Protein AF-A0A438JJM3-F1 (afdb_monomer)

Organism: Vitis vinifera (NCBI:txid29760)

Structure (mmCIF, N/CA/C/O backbone):
data_AF-A0A438JJM3-F1
#
_entry.id   AF-A0A438JJM3-F1
#
loop_
_atom_site.group_PDB
_atom_site.id
_atom_site.type_symbol
_atom_site.label_atom_id
_atom_site.label_alt_id
_atom_site.label_comp_id
_atom_site.label_asym_id
_atom_site.label_entity_id
_atom_site.label_seq_id
_atom_site.pdbx_PDB_ins_code
_atom_site.Cartn_x
_atom_site.Cartn_y
_atom_site.Cartn_z
_atom_site.occupancy
_atom_site.B_iso_or_equiv
_atom_site.auth_seq_id
_atom_site.auth_comp_id
_atom_site.auth_asym_id
_atom_site.auth_atom_id
_atom_site.pdbx_PDB_model_num
ATOM 1 N N . MET A 1 1 ? 30.429 -21.289 -47.235 1.00 36.03 1 MET A N 1
ATOM 2 C CA . MET A 1 1 ? 31.705 -20.670 -46.815 1.00 36.03 1 MET A CA 1
ATOM 3 C C . MET A 1 1 ? 31.391 -19.533 -45.845 1.00 36.03 1 MET A C 1
ATOM 5 O O . MET A 1 1 ? 31.476 -18.374 -46.205 1.00 36.03 1 MET A O 1
ATOM 9 N N . LEU A 1 2 ? 30.914 -19.879 -44.647 1.00 29.59 2 LEU A N 1
ATOM 10 C CA . LEU A 1 2 ? 30.464 -18.936 -43.608 1.00 29.59 2 LEU A CA 1
ATOM 11 C C . LEU A 1 2 ? 30.772 -19.539 -42.225 1.00 29.59 2 LEU A C 1
ATOM 13 O O . LEU A 1 2 ? 29.948 -19.559 -41.326 1.00 29.59 2 LEU A O 1
ATOM 17 N N . HIS A 1 3 ? 31.960 -20.141 -42.109 1.00 33.94 3 HIS A N 1
ATOM 18 C CA . HIS A 1 3 ? 32.394 -20.881 -40.920 1.00 33.94 3 HIS A CA 1
ATOM 19 C C . HIS A 1 3 ? 33.812 -20.483 -40.463 1.00 33.94 3 HIS A C 1
ATOM 21 O O . HIS A 1 3 ? 34.481 -21.254 -39.784 1.00 33.94 3 HIS A O 1
ATOM 27 N N . VAL A 1 4 ? 34.297 -19.296 -40.862 1.00 39.59 4 VAL A N 1
ATOM 28 C CA . VAL A 1 4 ? 35.674 -18.829 -40.577 1.00 39.59 4 VAL A CA 1
ATOM 29 C C . VAL A 1 4 ? 35.715 -17.348 -40.158 1.00 39.59 4 VAL A C 1
ATOM 31 O O . VAL A 1 4 ? 36.589 -16.609 -40.578 1.00 39.59 4 VAL A O 1
ATOM 34 N N . LEU A 1 5 ? 34.780 -16.887 -39.319 1.00 36.34 5 LEU A N 1
ATOM 35 C CA . LEU A 1 5 ? 34.909 -15.598 -38.603 1.00 36.34 5 LEU A CA 1
ATOM 36 C C . LEU A 1 5 ? 34.445 -15.701 -37.133 1.00 36.34 5 LEU A C 1
ATOM 38 O O . LEU A 1 5 ? 33.928 -14.749 -36.557 1.00 36.34 5 LEU A O 1
ATOM 42 N N . CYS A 1 6 ? 34.631 -16.868 -36.509 1.00 36.97 6 CYS A N 1
ATOM 43 C CA . CYS A 1 6 ? 34.273 -17.122 -35.104 1.00 36.97 6 CYS A CA 1
ATOM 44 C C . CYS A 1 6 ? 35.424 -16.888 -34.110 1.00 36.97 6 CYS A C 1
ATOM 46 O O . CYS A 1 6 ? 35.415 -17.486 -33.044 1.00 36.97 6 CYS A O 1
ATOM 48 N N . TYR A 1 7 ? 36.418 -16.049 -34.420 1.00 38.28 7 TYR A N 1
ATOM 49 C CA . TYR A 1 7 ? 37.528 -15.830 -33.476 1.00 38.28 7 TYR A CA 1
ATOM 50 C C . TYR A 1 7 ? 37.839 -14.368 -33.132 1.00 38.28 7 TYR A C 1
ATOM 52 O O . TYR A 1 7 ? 38.821 -14.126 -32.451 1.00 38.28 7 TYR A O 1
ATOM 60 N N . ASN A 1 8 ? 37.002 -13.403 -33.540 1.00 40.91 8 ASN A N 1
ATOM 61 C CA . ASN A 1 8 ? 37.175 -11.980 -33.184 1.00 40.91 8 ASN A CA 1
ATOM 62 C C . ASN A 1 8 ? 35.854 -11.239 -32.856 1.00 40.91 8 ASN A C 1
ATOM 64 O O . ASN A 1 8 ? 35.829 -10.017 -32.868 1.00 40.91 8 ASN A O 1
ATOM 68 N N . ASN A 1 9 ? 34.747 -11.945 -32.576 1.00 44.91 9 ASN A N 1
ATOM 69 C CA . ASN A 1 9 ? 33.387 -11.376 -32.683 1.00 44.91 9 ASN A CA 1
ATOM 70 C C . ASN A 1 9 ? 32.576 -11.259 -31.372 1.00 44.91 9 ASN A C 1
ATOM 72 O O . ASN A 1 9 ? 31.387 -10.946 -31.416 1.00 44.91 9 ASN A O 1
ATOM 76 N N . GLU A 1 10 ? 33.172 -11.522 -30.206 1.00 49.03 10 GLU A N 1
ATOM 77 C CA . GLU A 1 10 ? 32.476 -11.315 -28.920 1.00 49.03 10 GLU A CA 1
ATOM 78 C C . GLU A 1 10 ? 32.359 -9.822 -28.573 1.00 49.03 10 GLU A C 1
ATOM 80 O O . GLU A 1 10 ? 31.292 -9.370 -28.168 1.00 49.03 10 GLU A O 1
ATOM 85 N N . MET A 1 11 ? 33.404 -9.029 -28.841 1.00 48.06 11 MET A N 1
ATOM 86 C CA . MET A 1 11 ? 33.429 -7.595 -28.520 1.00 48.06 11 MET A CA 1
ATOM 87 C C . MET A 1 11 ? 32.505 -6.757 -29.422 1.00 48.06 11 MET A C 1
ATOM 89 O O . MET A 1 11 ? 31.848 -5.839 -28.945 1.00 48.06 11 MET A O 1
ATOM 93 N N . GLU A 1 12 ? 32.400 -7.055 -30.721 1.00 54.06 12 GLU A N 1
ATOM 94 C CA . GLU A 1 12 ? 31.515 -6.290 -31.622 1.00 54.06 12 GLU A CA 1
ATOM 95 C C . GLU A 1 12 ? 30.026 -6.562 -31.347 1.00 54.06 12 GLU A C 1
ATOM 97 O O . GLU A 1 12 ? 29.209 -5.643 -31.411 1.00 54.06 12 GLU A O 1
ATOM 102 N N . ASN A 1 13 ? 29.672 -7.794 -30.961 1.00 56.78 13 ASN A N 1
ATOM 103 C CA . ASN A 1 13 ? 28.309 -8.130 -30.544 1.00 56.78 13 ASN A CA 1
ATOM 104 C C . ASN A 1 13 ? 27.929 -7.463 -29.217 1.00 56.78 13 ASN A C 1
ATOM 106 O O . ASN A 1 13 ? 26.821 -6.947 -29.097 1.00 56.78 13 ASN A O 1
ATOM 110 N N . GLU A 1 14 ? 28.830 -7.435 -28.232 1.00 56.56 14 GLU A N 1
ATOM 111 C CA . GLU A 1 14 ? 28.569 -6.765 -26.953 1.00 56.56 14 GLU A CA 1
ATOM 112 C C . GLU A 1 14 ? 28.417 -5.237 -27.131 1.00 56.56 14 GLU A C 1
ATOM 114 O O . GLU A 1 14 ? 27.483 -4.654 -26.580 1.00 56.56 14 GLU A O 1
ATOM 119 N N . LEU A 1 15 ? 29.236 -4.595 -27.980 1.00 59.59 15 LEU A N 1
ATOM 120 C CA . LEU A 1 15 ? 29.106 -3.173 -28.349 1.00 59.59 15 LEU A CA 1
ATOM 121 C C . LEU A 1 15 ? 27.777 -2.866 -29.051 1.00 59.59 15 LEU A C 1
ATOM 123 O O . LEU A 1 15 ? 27.133 -1.859 -28.753 1.00 59.59 15 LEU A O 1
ATOM 127 N N . PHE A 1 16 ? 27.347 -3.736 -29.965 1.00 65.81 16 PHE A N 1
ATOM 128 C CA . PHE A 1 16 ? 26.078 -3.585 -30.673 1.00 65.81 16 PHE A CA 1
ATOM 129 C C . PHE A 1 16 ? 24.874 -3.727 -29.730 1.00 65.81 16 PHE A C 1
ATOM 131 O O . PHE A 1 16 ? 23.941 -2.926 -29.795 1.00 65.81 16 PHE A O 1
ATOM 138 N N . VAL A 1 17 ? 24.915 -4.691 -28.805 1.00 63.44 17 VAL A N 1
ATOM 139 C CA . VAL A 1 17 ? 23.885 -4.876 -27.769 1.00 63.44 17 VAL A CA 1
ATOM 140 C C . VAL A 1 17 ? 23.838 -3.678 -26.815 1.00 63.44 17 VAL A C 1
ATOM 142 O O . VAL A 1 17 ? 22.753 -3.192 -26.507 1.00 63.44 17 VAL A O 1
ATOM 145 N N . LEU A 1 18 ? 24.992 -3.153 -26.392 1.00 63.41 18 LEU A N 1
ATOM 146 C CA . LEU A 1 18 ? 25.085 -1.935 -25.579 1.00 63.41 18 LEU A CA 1
ATOM 147 C C . LEU A 1 18 ? 24.485 -0.719 -26.295 1.00 63.41 18 LEU A C 1
ATOM 149 O O . LEU A 1 18 ? 23.677 -0.002 -25.707 1.00 63.41 18 LEU A O 1
ATOM 153 N N . PHE A 1 19 ? 24.827 -0.516 -27.569 1.00 66.56 19 PHE A N 1
ATOM 154 C CA . PHE A 1 19 ? 24.286 0.570 -28.386 1.00 66.56 19 PHE A CA 1
ATOM 155 C C . PHE A 1 19 ? 22.757 0.482 -28.519 1.00 66.56 19 PHE A C 1
ATOM 157 O O . PHE A 1 19 ? 22.055 1.470 -28.300 1.00 66.56 19 PHE A O 1
ATOM 164 N N . LEU A 1 20 ? 22.231 -0.716 -28.792 1.00 68.25 20 LEU A N 1
ATOM 165 C CA . LEU A 1 20 ? 20.791 -0.979 -28.816 1.00 68.25 20 LEU A CA 1
ATOM 166 C C . LEU A 1 20 ? 20.130 -0.700 -27.462 1.00 68.25 20 LEU A C 1
ATOM 168 O O . LEU A 1 20 ? 19.085 -0.060 -27.430 1.00 68.25 20 LEU A O 1
ATOM 172 N N . CYS A 1 21 ? 20.728 -1.125 -26.347 1.00 66.75 21 CYS A N 1
ATOM 173 C CA . CYS A 1 21 ? 20.198 -0.866 -25.006 1.00 66.75 21 CYS A CA 1
ATOM 174 C C . CYS A 1 21 ? 20.128 0.630 -24.674 1.00 66.75 21 CYS A C 1
ATOM 176 O O . CYS A 1 21 ? 19.133 1.069 -24.098 1.00 66.75 21 CYS A O 1
ATOM 178 N N . VAL A 1 22 ? 21.141 1.416 -25.055 1.00 68.12 22 VAL A N 1
ATOM 179 C CA . VAL A 1 22 ? 21.129 2.877 -24.868 1.00 68.12 22 VAL A CA 1
ATOM 180 C C . VAL A 1 22 ? 20.021 3.509 -25.708 1.00 68.12 22 VAL A C 1
ATOM 182 O O . VAL A 1 22 ? 19.202 4.255 -25.178 1.00 68.12 22 VAL A O 1
ATOM 185 N N . GLN A 1 23 ? 19.932 3.152 -26.990 1.00 72.38 23 GLN A N 1
ATOM 186 C CA . GLN A 1 23 ? 18.931 3.716 -27.894 1.00 72.38 23 GLN A CA 1
ATOM 187 C C . GLN A 1 23 ? 17.496 3.330 -27.496 1.00 72.38 23 GLN A C 1
ATOM 189 O O . GLN A 1 23 ? 16.587 4.157 -27.556 1.00 72.38 23 GLN A O 1
ATOM 194 N N . ILE A 1 24 ? 17.285 2.088 -27.048 1.00 74.25 24 ILE A N 1
ATOM 195 C CA . ILE A 1 24 ? 16.000 1.642 -26.497 1.00 74.25 24 ILE A CA 1
ATOM 196 C C . ILE A 1 24 ? 15.694 2.409 -25.212 1.00 74.25 24 ILE A C 1
ATOM 198 O O . ILE A 1 24 ? 14.572 2.880 -25.072 1.00 74.25 24 ILE A O 1
ATOM 202 N N . GLY A 1 25 ? 16.672 2.583 -24.317 1.00 74.56 25 GLY A N 1
ATOM 203 C CA . GLY A 1 25 ? 16.507 3.310 -23.057 1.00 74.56 25 GLY A CA 1
ATOM 204 C C . GLY A 1 25 ? 16.076 4.767 -23.246 1.00 74.56 25 GLY A C 1
ATOM 205 O O . GLY A 1 25 ? 15.178 5.240 -22.549 1.00 74.56 25 GLY A O 1
ATOM 206 N N . GLU A 1 26 ? 16.660 5.472 -24.217 1.00 76.69 26 GLU A N 1
ATOM 207 C CA . GLU A 1 26 ? 16.284 6.857 -24.535 1.00 76.69 26 GLU A CA 1
ATOM 208 C C . GLU A 1 26 ? 14.838 6.970 -25.039 1.00 76.69 26 GLU A C 1
ATOM 210 O O . GLU A 1 26 ? 14.114 7.889 -24.651 1.00 76.69 26 GLU A O 1
ATOM 215 N N . ILE A 1 27 ? 14.393 6.016 -25.861 1.00 81.50 27 ILE A N 1
ATOM 216 C CA . ILE A 1 27 ? 13.033 5.998 -26.416 1.00 81.50 27 ILE A CA 1
ATOM 217 C C . ILE A 1 27 ? 12.016 5.499 -25.378 1.00 81.50 27 ILE A C 1
ATOM 219 O O . ILE A 1 27 ? 10.894 6.002 -25.318 1.00 81.50 27 ILE A O 1
ATOM 223 N N . SER A 1 28 ? 12.385 4.516 -24.552 1.00 84.19 28 SER A N 1
ATOM 224 C CA . SER A 1 28 ? 11.481 3.881 -23.592 1.00 84.19 28 SER A CA 1
ATOM 225 C C . SER A 1 28 ? 11.230 4.734 -22.356 1.00 84.19 28 SER A C 1
ATOM 227 O O . SER A 1 28 ? 10.155 4.630 -21.773 1.00 84.19 28 SER A O 1
ATOM 229 N N . ARG A 1 29 ? 12.175 5.595 -21.961 1.00 85.81 29 ARG A N 1
ATOM 230 C CA . ARG A 1 29 ? 12.067 6.439 -20.760 1.00 85.81 29 ARG A CA 1
ATOM 231 C C . ARG A 1 29 ? 10.727 7.191 -20.637 1.00 85.81 29 ARG A C 1
ATOM 233 O O . ARG A 1 29 ? 10.038 6.990 -19.636 1.00 85.81 29 ARG A O 1
ATOM 240 N N . PRO A 1 30 ? 10.302 8.025 -21.609 1.00 90.25 30 PRO A N 1
ATOM 241 C CA . PRO A 1 30 ? 9.012 8.714 -21.514 1.00 90.25 30 PRO A CA 1
ATOM 242 C C . PRO A 1 30 ? 7.825 7.741 -21.494 1.00 90.25 30 PRO A C 1
ATOM 244 O O . PRO A 1 30 ? 6.868 7.969 -20.765 1.00 90.25 30 PRO A O 1
ATOM 247 N N . ILE A 1 31 ? 7.913 6.618 -22.214 1.00 90.50 31 ILE A N 1
ATOM 248 C CA . ILE A 1 31 ? 6.845 5.610 -22.291 1.00 90.50 31 ILE A CA 1
ATOM 249 C C . ILE A 1 31 ? 6.616 4.941 -20.928 1.00 90.50 31 ILE A C 1
ATOM 251 O O . ILE A 1 31 ? 5.471 4.740 -20.525 1.00 90.50 31 ILE A O 1
ATOM 255 N N . ILE A 1 32 ? 7.690 4.608 -20.205 1.00 92.25 32 ILE A N 1
ATOM 256 C CA . ILE A 1 32 ? 7.596 4.010 -18.867 1.00 92.25 32 ILE A CA 1
ATOM 257 C C . ILE A 1 32 ? 6.964 5.010 -17.894 1.00 92.25 32 ILE A C 1
ATOM 259 O O . ILE A 1 32 ? 6.084 4.638 -17.121 1.00 92.25 32 ILE A O 1
ATOM 263 N N . LEU A 1 33 ? 7.367 6.282 -17.946 1.00 93.56 33 LEU A N 1
ATOM 264 C CA . LEU A 1 33 ? 6.791 7.320 -17.087 1.00 93.56 33 LEU A CA 1
ATOM 265 C C . LEU A 1 33 ? 5.308 7.567 -17.394 1.00 93.56 33 LEU A C 1
ATOM 267 O O . LEU A 1 33 ? 4.504 7.605 -16.464 1.00 93.56 33 LEU A O 1
ATOM 271 N N . ASP A 1 34 ? 4.926 7.652 -18.669 1.00 93.06 34 ASP A N 1
ATOM 272 C CA . ASP A 1 34 ? 3.525 7.785 -19.084 1.00 93.06 34 ASP A CA 1
ATOM 273 C C . ASP A 1 34 ? 2.683 6.590 -18.615 1.00 93.06 34 ASP A C 1
ATOM 275 O O . ASP A 1 34 ? 1.553 6.759 -18.147 1.00 93.06 34 ASP A O 1
ATOM 279 N N . TRP A 1 35 ? 3.245 5.377 -18.673 1.00 94.50 35 TRP A N 1
ATOM 280 C CA . TRP A 1 35 ? 2.602 4.185 -18.128 1.00 94.50 35 TRP A CA 1
ATOM 281 C C . TRP A 1 35 ? 2.391 4.300 -16.613 1.00 94.50 35 TRP A C 1
ATOM 283 O O . TRP A 1 35 ? 1.275 4.072 -16.146 1.00 94.50 35 TRP A O 1
ATOM 293 N N . VAL A 1 36 ? 3.411 4.709 -15.845 1.00 95.00 36 VAL A N 1
ATOM 294 C CA . VAL A 1 36 ? 3.298 4.888 -14.384 1.00 95.00 36 VAL A CA 1
ATOM 295 C C . VAL A 1 36 ? 2.242 5.943 -14.040 1.00 95.00 36 VAL A C 1
ATOM 297 O O . VAL A 1 36 ? 1.413 5.721 -13.157 1.00 95.00 36 VAL A O 1
ATOM 300 N N . ILE A 1 37 ? 2.210 7.062 -14.768 1.00 93.31 37 ILE A N 1
ATOM 301 C CA . ILE A 1 37 ? 1.203 8.120 -14.595 1.00 93.31 37 ILE A CA 1
ATOM 302 C C . ILE A 1 37 ? -0.208 7.573 -14.849 1.00 93.31 37 ILE A C 1
ATOM 304 O O . ILE A 1 37 ? -1.130 7.852 -14.079 1.00 93.31 37 ILE A O 1
ATOM 308 N N . ALA A 1 38 ? -0.387 6.761 -15.893 1.00 92.44 38 ALA A N 1
ATOM 309 C CA . ALA A 1 38 ? -1.670 6.132 -16.187 1.00 92.44 38 ALA A CA 1
ATOM 310 C C . ALA A 1 38 ? -2.106 5.143 -15.090 1.00 92.44 38 ALA A C 1
ATOM 312 O O . ALA A 1 38 ? -3.301 5.065 -14.785 1.00 92.44 38 ALA A O 1
ATOM 313 N N . GLN A 1 39 ? -1.165 4.417 -14.472 1.00 93.50 39 GLN A N 1
ATOM 314 C CA . GLN A 1 39 ? -1.472 3.543 -13.333 1.00 93.50 39 GLN A CA 1
ATOM 315 C C . GLN A 1 39 ? -1.847 4.334 -12.082 1.00 93.50 39 GLN A C 1
ATOM 317 O O . GLN A 1 39 ? -2.779 3.950 -11.378 1.00 93.50 39 GLN A O 1
ATOM 322 N N . HIS A 1 40 ? -1.186 5.465 -11.833 1.00 93.56 40 HIS A N 1
ATOM 323 C CA . HIS A 1 40 ? -1.415 6.271 -10.637 1.00 93.56 40 HIS A CA 1
ATOM 324 C C . HIS A 1 40 ? -2.893 6.635 -10.442 1.00 93.56 40 HIS A C 1
ATOM 326 O O . HIS A 1 40 ? -3.468 6.358 -9.389 1.00 93.56 40 HIS A O 1
ATOM 332 N N . GLY A 1 41 ? -3.532 7.196 -11.475 1.00 91.06 41 GLY A N 1
ATOM 333 C CA . GLY A 1 41 ? -4.940 7.594 -11.400 1.00 91.06 41 GLY A CA 1
ATOM 334 C C . GLY A 1 41 ? -5.883 6.412 -11.161 1.00 91.06 41 GLY A C 1
ATOM 335 O O . GLY A 1 41 ? -6.807 6.509 -10.356 1.00 91.06 41 GLY A O 1
ATOM 336 N N . ARG A 1 42 ? -5.615 5.272 -11.811 1.00 92.31 42 ARG A N 1
ATOM 337 C CA . ARG A 1 42 ? -6.433 4.057 -11.682 1.00 92.31 42 ARG A CA 1
ATOM 338 C C . ARG A 1 42 ? -6.360 3.462 -10.284 1.00 92.31 42 ARG A C 1
ATOM 340 O O . ARG A 1 42 ? -7.392 3.094 -9.732 1.00 92.31 42 ARG A O 1
ATOM 347 N N . ILE A 1 43 ? -5.156 3.372 -9.722 1.00 94.50 43 ILE A N 1
ATOM 348 C CA . ILE A 1 43 ? -4.939 2.796 -8.393 1.00 94.50 43 ILE A CA 1
ATOM 349 C C . ILE A 1 43 ? -5.574 3.687 -7.329 1.00 94.50 43 ILE A C 1
ATOM 351 O O . ILE A 1 43 ? -6.251 3.172 -6.448 1.00 94.50 43 ILE A O 1
ATOM 355 N N . LEU A 1 44 ? -5.437 5.012 -7.431 1.00 93.94 44 LEU A N 1
ATOM 356 C CA . LEU A 1 44 ? -6.090 5.930 -6.494 1.00 93.94 44 LEU A CA 1
ATOM 357 C C . LEU A 1 44 ? -7.617 5.810 -6.518 1.00 93.94 44 LEU A C 1
ATOM 359 O O . LEU A 1 44 ? -8.243 5.762 -5.458 1.00 93.94 44 LEU A O 1
ATOM 363 N N . GLU A 1 45 ? -8.222 5.728 -7.706 1.00 93.44 45 GLU A N 1
ATOM 364 C CA . GLU A 1 45 ? -9.667 5.521 -7.836 1.00 93.44 45 GLU A CA 1
ATOM 365 C C . GLU A 1 45 ? -10.091 4.184 -7.212 1.00 93.44 45 GLU A C 1
ATOM 367 O O . GLU A 1 45 ? -11.047 4.134 -6.434 1.00 93.44 45 GLU A O 1
ATOM 372 N N . TRP A 1 46 ? -9.356 3.109 -7.505 1.00 93.94 46 TRP A N 1
ATOM 373 C CA . TRP A 1 46 ? -9.625 1.781 -6.956 1.00 93.94 46 TRP A CA 1
ATOM 374 C C . TRP A 1 46 ? -9.492 1.730 -5.439 1.00 93.94 46 TRP A C 1
ATOM 376 O O . TRP A 1 46 ? -10.400 1.234 -4.779 1.00 93.94 46 TRP A O 1
ATOM 386 N N . THR A 1 47 ? -8.419 2.287 -4.878 1.00 93.50 47 THR A N 1
ATOM 387 C CA . THR A 1 47 ? -8.238 2.419 -3.428 1.00 93.50 47 THR A CA 1
ATOM 388 C C . THR A 1 47 ? -9.396 3.189 -2.811 1.00 93.50 47 THR A C 1
ATOM 390 O O . THR A 1 47 ? -9.936 2.786 -1.780 1.00 93.50 47 THR A O 1
ATOM 393 N N . GLY A 1 48 ? -9.808 4.282 -3.459 1.00 91.88 48 GLY A N 1
ATOM 394 C CA . GLY A 1 48 ? -10.943 5.079 -3.028 1.00 91.88 48 GLY A CA 1
ATOM 395 C C . GLY A 1 48 ? -12.209 4.234 -2.920 1.00 91.88 48 GLY A C 1
ATOM 396 O O . GLY A 1 48 ? -12.802 4.170 -1.846 1.00 91.88 48 GLY A O 1
ATOM 397 N N . ARG A 1 49 ? -12.553 3.533 -4.002 1.00 92.62 49 ARG A N 1
ATOM 398 C CA . ARG A 1 49 ? -13.746 2.686 -4.093 1.00 92.62 49 ARG A CA 1
ATOM 399 C C . ARG A 1 49 ? -13.710 1.475 -3.169 1.00 92.62 49 ARG A C 1
ATOM 401 O O . ARG A 1 49 ? -14.738 1.138 -2.597 1.00 92.62 49 ARG A O 1
ATOM 408 N N . ALA A 1 50 ? -12.561 0.817 -3.038 1.00 91.94 50 ALA A N 1
ATOM 409 C CA . ALA A 1 50 ? -12.399 -0.334 -2.154 1.00 91.94 50 ALA A CA 1
ATOM 410 C C . ALA A 1 50 ? -12.664 0.058 -0.698 1.00 91.94 50 ALA A C 1
ATOM 412 O O . ALA A 1 50 ? -13.325 -0.684 0.018 1.00 91.94 50 ALA A O 1
ATOM 413 N N . PHE A 1 51 ? -12.198 1.241 -0.288 1.00 92.19 51 PHE A N 1
ATOM 414 C CA . PHE A 1 51 ? -12.495 1.789 1.030 1.00 92.19 51 PHE A CA 1
ATOM 415 C C . PHE A 1 51 ? -13.980 2.143 1.184 1.00 92.19 51 PHE A C 1
ATOM 417 O O . PHE A 1 51 ? -14.588 1.800 2.188 1.00 92.19 51 PHE A O 1
ATOM 424 N N . ASP A 1 52 ? -14.579 2.807 0.193 1.00 90.56 52 ASP A N 1
ATOM 425 C CA . ASP A 1 52 ? -15.967 3.287 0.294 1.00 90.56 52 ASP A CA 1
ATOM 426 C C . ASP A 1 52 ? -17.003 2.141 0.329 1.00 90.56 52 ASP A C 1
ATOM 428 O O . ASP A 1 52 ? -18.146 2.351 0.728 1.00 90.56 52 ASP A O 1
ATOM 432 N N . LEU A 1 53 ? -16.616 0.934 -0.097 1.00 90.06 53 LEU A N 1
ATOM 433 C CA . LEU A 1 53 ? -17.429 -0.287 -0.045 1.00 90.06 53 LEU A CA 1
ATOM 434 C C . LEU A 1 53 ? -17.173 -1.138 1.213 1.00 90.06 53 LEU A C 1
ATOM 436 O O . LEU A 1 53 ? -17.712 -2.238 1.316 1.00 90.06 53 LEU A O 1
ATOM 440 N N . GLU A 1 54 ? -16.315 -0.686 2.130 1.00 90.69 54 GLU A N 1
ATOM 441 C CA . GLU A 1 54 ? -15.893 -1.465 3.293 1.00 90.69 54 GLU A CA 1
ATOM 442 C C . GLU A 1 54 ? -16.919 -1.408 4.434 1.00 90.69 54 GLU A C 1
ATOM 444 O O . GLU A 1 54 ? -17.259 -0.341 4.944 1.00 90.69 54 GLU A O 1
ATOM 449 N N . ASP A 1 55 ? -17.336 -2.583 4.910 1.00 89.56 55 ASP A N 1
ATOM 450 C CA . ASP A 1 55 ? -18.251 -2.713 6.051 1.00 89.56 55 ASP A CA 1
ATOM 451 C C . ASP A 1 55 ? -17.516 -2.841 7.400 1.00 89.56 55 ASP A C 1
ATOM 453 O O . ASP A 1 55 ? -18.144 -2.736 8.463 1.00 89.56 55 ASP A O 1
ATOM 457 N N . TRP A 1 56 ? -16.187 -3.010 7.370 1.00 91.50 56 TRP A N 1
ATOM 458 C CA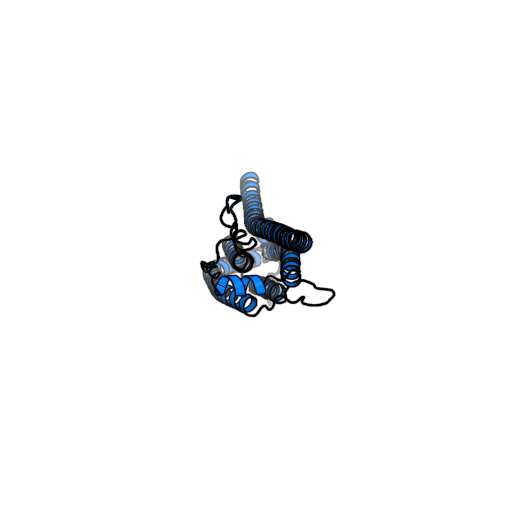 . TRP A 1 56 ? -15.298 -3.227 8.519 1.00 91.50 56 TRP A CA 1
ATOM 459 C C . TRP A 1 56 ? -15.558 -4.536 9.266 1.00 91.50 56 TRP A C 1
ATOM 461 O O . TRP A 1 56 ? -15.387 -4.619 10.485 1.00 91.50 56 TRP A O 1
ATOM 471 N N . GLU A 1 57 ? -15.925 -5.570 8.517 1.00 90.81 57 GLU A N 1
ATOM 472 C CA . GLU A 1 57 ? -16.012 -6.943 9.005 1.00 90.81 57 GLU A CA 1
ATOM 473 C C . GLU A 1 57 ? -14.686 -7.685 8.758 1.00 90.81 57 GLU A C 1
ATOM 475 O O . GLU A 1 57 ? -13.971 -7.397 7.793 1.00 90.81 57 GLU A O 1
ATOM 480 N N . PRO A 1 58 ? -14.300 -8.634 9.628 1.00 90.12 58 PRO A N 1
ATOM 481 C CA . PRO A 1 58 ? -13.074 -9.393 9.426 1.00 90.12 58 PRO A CA 1
ATOM 482 C C . PRO A 1 58 ? -13.183 -10.264 8.169 1.00 90.12 58 PRO A C 1
ATOM 484 O O . PRO A 1 58 ? -14.172 -10.975 7.988 1.00 90.12 58 PRO A O 1
ATOM 487 N N . LEU A 1 59 ? -12.127 -10.285 7.350 1.00 89.56 59 LEU A N 1
ATOM 488 C CA . LEU A 1 59 ? -12.047 -11.113 6.141 1.00 89.56 59 LEU A CA 1
ATOM 489 C C . LEU A 1 59 ? -12.351 -12.598 6.420 1.00 89.56 59 LEU A C 1
ATOM 491 O O . LEU A 1 59 ? -13.015 -13.269 5.633 1.00 89.56 59 LEU A O 1
ATOM 495 N N . SER A 1 60 ? -11.854 -13.133 7.536 1.00 89.19 60 SER A N 1
ATOM 496 C CA . SER A 1 60 ? -12.211 -14.459 8.044 1.00 89.19 60 SER A CA 1
ATOM 497 C C . SER A 1 60 ? -11.890 -14.600 9.537 1.00 89.19 60 SER A C 1
ATOM 499 O O . SER A 1 60 ? -11.311 -13.718 10.171 1.00 89.19 60 SER A O 1
ATOM 501 N N . SER A 1 61 ? -12.205 -15.756 10.128 1.00 84.25 61 SER A N 1
ATOM 502 C CA . SER A 1 61 ? -11.847 -16.056 11.524 1.00 84.25 61 SER A CA 1
ATOM 503 C C . SER A 1 61 ? -10.331 -16.047 11.781 1.00 84.25 61 SER A C 1
ATOM 505 O O . SER A 1 61 ? -9.889 -15.727 12.891 1.00 84.25 61 SER A O 1
ATOM 507 N N . GLN A 1 62 ? -9.536 -16.378 10.758 1.00 84.62 62 GLN A N 1
ATOM 508 C CA . GLN A 1 62 ? -8.072 -16.397 10.806 1.00 84.62 62 GLN A CA 1
ATOM 509 C C . GLN A 1 62 ? -7.462 -15.065 10.354 1.00 84.62 62 GLN A C 1
ATOM 511 O O . GLN A 1 62 ? -6.436 -14.649 10.889 1.00 84.62 62 GLN A O 1
ATOM 516 N N . GLN A 1 63 ? -8.096 -14.389 9.395 1.00 87.62 63 GLN A N 1
ATOM 517 C CA . GLN A 1 63 ? -7.659 -13.109 8.845 1.00 87.62 63 GLN A CA 1
ATOM 518 C C . GLN A 1 63 ? -8.596 -12.001 9.314 1.00 87.62 63 GLN A C 1
ATOM 520 O O . GLN A 1 63 ? -9.655 -11.775 8.741 1.00 87.62 63 GLN A O 1
ATOM 525 N N . ARG A 1 64 ? -8.209 -11.322 10.392 1.00 91.81 64 ARG A N 1
ATOM 526 C CA . ARG A 1 64 ? -9.069 -10.353 11.089 1.00 91.81 64 ARG A CA 1
ATOM 527 C C . ARG A 1 64 ? -8.934 -8.915 10.582 1.00 91.81 64 ARG A C 1
ATOM 529 O O . ARG A 1 64 ? -9.417 -7.996 11.242 1.00 91.81 64 ARG A O 1
ATOM 536 N N . GLN A 1 65 ? -8.219 -8.722 9.480 1.00 92.44 65 GLN A N 1
ATOM 537 C CA . GLN A 1 65 ? -8.120 -7.456 8.764 1.00 92.44 65 GLN A CA 1
ATOM 538 C C . GLN A 1 65 ? -9.300 -7.266 7.801 1.00 92.44 65 GLN A C 1
ATOM 540 O O . GLN A 1 65 ? -9.990 -8.230 7.465 1.00 92.44 65 GLN A O 1
ATOM 545 N N . ALA A 1 66 ? -9.495 -6.026 7.360 1.00 94.44 66 ALA A N 1
ATOM 546 C CA . ALA A 1 66 ? -10.494 -5.639 6.373 1.00 94.44 66 ALA A CA 1
ATOM 547 C C . ALA A 1 66 ? -10.225 -6.276 4.997 1.00 94.44 66 ALA A C 1
ATOM 549 O O . ALA A 1 66 ? -9.090 -6.644 4.676 1.00 94.44 66 ALA A O 1
ATOM 550 N N . VAL A 1 67 ? -11.262 -6.389 4.169 1.00 95.12 67 VAL A N 1
ATOM 551 C CA . VAL A 1 67 ? -11.135 -6.928 2.804 1.00 95.12 67 VAL A CA 1
ATOM 552 C C . VAL A 1 67 ? -10.436 -5.911 1.901 1.00 95.12 67 VAL A C 1
ATOM 554 O O . VAL A 1 67 ? -9.532 -6.263 1.142 1.00 95.12 67 VAL A O 1
ATOM 557 N N . SER A 1 68 ? -10.807 -4.638 2.033 1.00 95.81 68 SER A N 1
ATOM 558 C CA . SER A 1 68 ? -10.290 -3.525 1.232 1.00 95.81 68 SER A CA 1
ATOM 559 C C . SER A 1 68 ? -8.765 -3.407 1.261 1.00 95.81 68 SER A C 1
ATOM 561 O O . SER A 1 68 ? -8.152 -3.258 0.207 1.00 95.81 68 SER A O 1
ATOM 563 N N . VAL A 1 69 ? -8.121 -3.549 2.426 1.00 95.88 69 VAL A N 1
ATOM 564 C CA . VAL A 1 69 ? -6.651 -3.466 2.515 1.00 95.88 69 VAL A CA 1
ATOM 565 C C . VAL A 1 69 ? -5.951 -4.580 1.736 1.00 95.88 69 VAL A C 1
ATOM 567 O O . VAL A 1 69 ? -4.906 -4.344 1.134 1.00 95.88 69 VAL A O 1
ATOM 570 N N . VAL A 1 70 ? -6.516 -5.791 1.727 1.00 95.75 70 VAL A N 1
ATOM 571 C CA . VAL A 1 70 ? -5.933 -6.928 1.001 1.00 95.75 70 VAL A CA 1
ATOM 572 C C . VAL A 1 70 ? -5.997 -6.667 -0.499 1.00 95.75 70 VAL A C 1
ATOM 574 O O . VAL A 1 70 ? -5.022 -6.914 -1.201 1.00 95.75 70 VAL A O 1
ATOM 577 N N . GLU A 1 71 ? -7.104 -6.100 -0.975 1.00 95.38 71 GLU A N 1
ATOM 578 C CA . GLU A 1 71 ? -7.268 -5.739 -2.382 1.00 95.38 71 GLU A CA 1
ATOM 579 C C . GLU A 1 71 ? -6.338 -4.594 -2.805 1.00 95.38 71 GLU A C 1
ATOM 581 O O . GLU A 1 71 ? -5.733 -4.659 -3.874 1.00 95.38 71 GLU A O 1
ATOM 586 N N . VAL A 1 72 ? -6.147 -3.583 -1.951 1.00 96.31 72 VAL A N 1
ATOM 587 C CA . VAL A 1 72 ? -5.184 -2.497 -2.205 1.00 96.31 72 VAL A CA 1
ATOM 588 C C . VAL A 1 72 ? -3.768 -3.054 -2.363 1.00 96.31 72 VAL A C 1
ATOM 590 O O . VAL A 1 72 ? -3.097 -2.731 -3.343 1.00 96.31 72 VAL A O 1
ATOM 593 N N . PHE A 1 73 ? -3.318 -3.933 -1.457 1.00 96.50 73 PHE A N 1
ATOM 594 C CA . PHE A 1 73 ? -2.009 -4.581 -1.605 1.00 96.50 73 PHE A CA 1
ATOM 595 C C . PHE A 1 73 ? -1.936 -5.462 -2.850 1.00 96.50 73 PHE A C 1
ATOM 597 O O . PHE A 1 73 ? -0.930 -5.407 -3.547 1.00 96.50 73 PHE A O 1
ATOM 604 N N . ARG A 1 74 ? -2.998 -6.206 -3.178 1.00 96.06 74 ARG A N 1
ATOM 605 C CA . ARG A 1 74 ? -3.053 -7.030 -4.393 1.00 96.06 74 ARG A CA 1
ATOM 606 C C . ARG A 1 74 ? -2.837 -6.190 -5.655 1.00 96.06 74 ARG A C 1
ATOM 608 O O . ARG A 1 74 ? -2.053 -6.576 -6.513 1.00 96.06 74 ARG A O 1
ATOM 615 N N . ILE A 1 75 ? -3.508 -5.043 -5.764 1.00 95.50 75 ILE A N 1
ATOM 616 C CA . ILE A 1 75 ? -3.380 -4.128 -6.910 1.00 95.50 75 ILE A CA 1
ATOM 617 C C . ILE A 1 75 ? -1.980 -3.503 -6.963 1.00 95.50 75 ILE A C 1
ATOM 619 O O . ILE A 1 75 ? -1.394 -3.375 -8.039 1.00 95.50 75 ILE A O 1
ATOM 623 N N . VAL A 1 76 ? -1.431 -3.117 -5.809 1.00 96.56 76 VAL A N 1
ATOM 624 C CA . VAL A 1 76 ? -0.068 -2.580 -5.708 1.00 96.56 76 VAL A CA 1
ATOM 625 C C . VAL A 1 76 ? 0.962 -3.618 -6.156 1.00 96.56 76 VAL A C 1
ATOM 627 O O . VAL A 1 76 ? 1.812 -3.303 -6.986 1.00 96.56 76 VAL A O 1
ATOM 630 N N . GLU A 1 77 ? 0.868 -4.851 -5.661 1.00 96.44 77 GLU A N 1
ATOM 631 C CA . GLU A 1 77 ? 1.743 -5.964 -6.048 1.00 96.44 77 GLU A CA 1
ATOM 632 C C . GLU A 1 77 ? 1.613 -6.276 -7.547 1.00 96.44 77 GLU A C 1
ATOM 634 O O . GLU A 1 77 ? 2.619 -6.354 -8.245 1.00 96.44 77 GLU A O 1
ATOM 639 N N . GLU A 1 78 ? 0.389 -6.326 -8.081 1.00 96.19 78 GLU A N 1
ATOM 640 C CA . GLU A 1 78 ? 0.146 -6.509 -9.516 1.00 96.19 78 GLU A CA 1
ATOM 641 C C . GLU A 1 78 ? 0.777 -5.384 -10.358 1.00 96.19 78 GLU A C 1
ATOM 643 O O . GLU A 1 78 ? 1.350 -5.636 -11.416 1.00 96.19 78 GLU A O 1
ATOM 648 N N . THR A 1 79 ? 0.726 -4.138 -9.881 1.00 96.19 79 THR A N 1
ATOM 649 C CA . THR A 1 79 ? 1.349 -2.989 -10.560 1.00 96.19 79 THR A CA 1
ATOM 650 C C . THR A 1 79 ? 2.869 -3.095 -10.558 1.00 96.19 79 THR A C 1
ATOM 652 O O . THR A 1 79 ? 3.507 -2.809 -11.571 1.00 96.19 79 THR A O 1
ATOM 655 N N . VAL A 1 80 ? 3.456 -3.520 -9.438 1.00 96.44 80 VAL A N 1
ATOM 656 C CA . VAL A 1 80 ? 4.894 -3.788 -9.324 1.00 96.44 80 VAL A CA 1
ATOM 657 C C . VAL A 1 80 ? 5.303 -4.876 -10.317 1.00 96.44 80 VAL A C 1
ATOM 659 O O . VAL A 1 80 ? 6.245 -4.676 -11.085 1.00 96.44 80 VAL A O 1
ATOM 662 N N . ASP A 1 81 ? 4.564 -5.983 -10.364 1.00 95.69 81 ASP A N 1
ATOM 663 C CA . ASP A 1 81 ? 4.832 -7.091 -11.281 1.00 95.69 81 ASP A CA 1
ATOM 664 C C . ASP A 1 81 ? 4.720 -6.657 -12.748 1.00 95.69 81 ASP A C 1
ATOM 666 O O . ASP A 1 81 ? 5.589 -6.978 -13.559 1.00 95.69 81 ASP A O 1
ATOM 670 N N . GLN A 1 82 ? 3.692 -5.878 -13.100 1.00 95.19 82 GLN A N 1
ATOM 671 C CA . GLN A 1 82 ? 3.530 -5.338 -14.452 1.00 95.19 82 GLN A CA 1
ATOM 672 C C . GLN A 1 82 ? 4.659 -4.375 -14.827 1.00 95.19 82 GLN A C 1
ATOM 674 O O . GLN A 1 82 ? 5.174 -4.458 -15.940 1.00 95.19 82 GLN A O 1
ATOM 679 N N . PHE A 1 83 ? 5.061 -3.491 -13.908 1.00 94.69 83 PHE A N 1
ATOM 680 C CA . PHE A 1 83 ? 6.146 -2.537 -14.123 1.00 94.69 83 PHE A CA 1
ATOM 681 C C . PHE A 1 83 ? 7.457 -3.261 -14.434 1.00 94.69 83 PHE A C 1
ATOM 683 O O . PHE A 1 83 ? 8.084 -2.994 -15.459 1.00 94.69 83 PHE A O 1
ATOM 690 N N . PHE A 1 84 ? 7.838 -4.234 -13.602 1.00 92.88 84 PHE A N 1
ATOM 691 C CA . PHE A 1 84 ? 9.043 -5.038 -13.816 1.00 92.88 84 PHE A CA 1
ATOM 692 C C . PHE A 1 84 ? 8.918 -5.998 -15.010 1.00 92.88 84 PHE A C 1
ATOM 694 O O . PHE A 1 84 ? 9.908 -6.277 -15.686 1.00 92.88 84 PHE A O 1
ATOM 701 N N . GLY A 1 85 ? 7.700 -6.429 -15.339 1.00 90.31 85 GLY A N 1
ATOM 702 C CA . GLY A 1 85 ? 7.382 -7.248 -16.507 1.00 90.31 85 GLY A CA 1
ATOM 703 C C . GLY A 1 85 ? 7.481 -6.525 -17.854 1.00 90.31 85 GLY A C 1
ATOM 704 O O . GLY A 1 85 ? 7.461 -7.191 -18.891 1.00 90.31 85 GLY A O 1
ATOM 705 N N . LEU A 1 86 ? 7.637 -5.192 -17.878 1.00 87.62 86 LEU A N 1
ATOM 706 C CA . LEU A 1 86 ? 7.867 -4.443 -19.121 1.00 87.62 86 LEU A CA 1
ATOM 707 C C . LEU A 1 86 ? 9.169 -4.864 -19.822 1.00 87.62 86 LEU A C 1
ATOM 709 O O . LEU A 1 86 ? 9.270 -4.714 -21.037 1.00 87.62 86 LEU A O 1
ATOM 713 N N . ASN A 1 87 ? 10.147 -5.405 -19.080 1.00 82.94 87 ASN A N 1
ATOM 714 C CA . ASN A 1 87 ? 11.473 -5.781 -19.592 1.00 82.94 87 ASN A CA 1
ATOM 715 C C . ASN A 1 87 ? 12.176 -4.636 -20.351 1.00 82.94 87 ASN A C 1
ATOM 717 O O . ASN A 1 87 ? 12.898 -4.863 -21.322 1.00 82.94 87 ASN A O 1
ATOM 721 N N . LEU A 1 88 ? 11.943 -3.394 -19.917 1.00 84.38 88 LEU A N 1
ATOM 722 C CA . LEU A 1 88 ? 12.555 -2.192 -20.478 1.00 84.38 88 LEU A CA 1
ATOM 723 C C . LEU A 1 88 ? 13.725 -1.721 -19.602 1.00 84.38 88 LEU A C 1
ATOM 725 O O . LEU A 1 88 ? 13.716 -1.973 -18.396 1.00 84.38 88 LEU A O 1
ATOM 729 N N . PRO A 1 89 ? 14.716 -1.009 -20.167 1.00 82.50 89 PRO A N 1
ATOM 730 C CA . PRO A 1 89 ? 15.761 -0.370 -19.377 1.00 82.50 89 PRO A CA 1
ATOM 731 C C . PRO A 1 89 ? 15.155 0.658 -18.411 1.00 82.50 89 PRO A C 1
ATOM 733 O O . PRO A 1 89 ? 14.466 1.584 -18.839 1.00 82.50 89 PRO A O 1
ATOM 736 N N . MET A 1 90 ? 15.423 0.501 -17.113 1.00 85.50 90 MET A N 1
ATOM 737 C CA . MET A 1 90 ? 14.942 1.403 -16.063 1.00 85.50 90 MET A CA 1
ATOM 738 C C . MET A 1 90 ? 16.105 2.046 -15.315 1.00 85.50 90 MET A C 1
ATOM 740 O O . MET A 1 90 ? 17.188 1.477 -15.184 1.00 85.50 90 MET A O 1
ATOM 744 N N . ASP A 1 91 ? 15.840 3.229 -14.774 1.00 86.50 91 ASP A N 1
ATOM 745 C CA . ASP A 1 91 ? 16.748 3.981 -13.913 1.00 86.50 91 ASP A CA 1
ATOM 746 C C . ASP A 1 91 ? 16.025 4.465 -12.645 1.00 86.50 91 ASP A C 1
ATOM 748 O O . ASP A 1 91 ? 14.826 4.226 -12.463 1.00 86.50 91 ASP A O 1
ATOM 752 N N . ILE A 1 92 ? 16.760 5.137 -11.758 1.00 88.56 92 ILE A N 1
ATOM 753 C CA . ILE A 1 92 ? 16.245 5.583 -10.459 1.00 88.56 92 ILE A CA 1
ATOM 754 C C . ILE A 1 92 ? 15.000 6.477 -10.575 1.00 88.56 92 ILE A C 1
ATOM 756 O O . ILE A 1 92 ? 14.138 6.424 -9.705 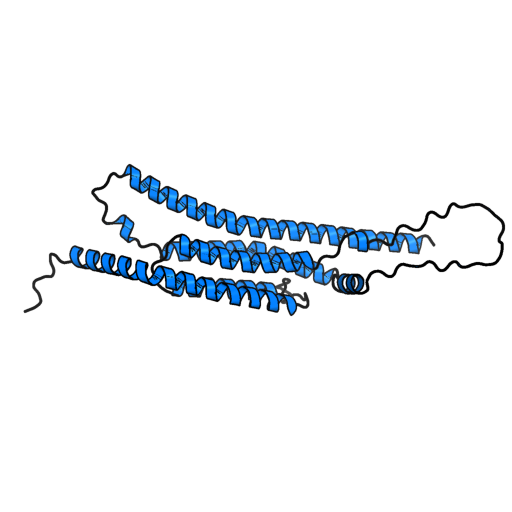1.00 88.56 92 ILE A O 1
ATOM 760 N N . THR A 1 93 ? 14.847 7.244 -11.662 1.00 90.44 93 THR A N 1
ATOM 761 C CA . THR A 1 93 ? 13.662 8.087 -11.879 1.00 90.44 93 THR A CA 1
ATOM 762 C C . THR A 1 93 ? 12.406 7.238 -12.061 1.00 90.44 93 THR A C 1
ATOM 764 O O . THR A 1 93 ? 11.352 7.573 -11.524 1.00 90.44 93 THR A O 1
ATOM 767 N N . HIS A 1 94 ? 12.511 6.117 -12.777 1.00 92.56 94 HIS A N 1
ATOM 768 C CA . HIS A 1 94 ? 11.388 5.198 -12.961 1.00 92.56 94 HIS A CA 1
ATOM 769 C C . HIS A 1 94 ? 11.017 4.497 -11.649 1.00 92.56 94 HIS A C 1
ATOM 771 O O . HIS A 1 94 ? 9.835 4.392 -11.323 1.00 92.56 94 HIS A O 1
ATOM 777 N N . LEU A 1 95 ? 12.018 4.073 -10.869 1.00 94.12 95 LEU A N 1
ATOM 778 C CA . LEU A 1 95 ? 11.797 3.492 -9.544 1.00 94.12 95 LEU A CA 1
ATOM 779 C C . LEU A 1 95 ? 11.127 4.496 -8.597 1.00 94.12 95 LEU A C 1
ATOM 781 O O . LEU A 1 95 ? 10.165 4.154 -7.914 1.00 94.12 95 LEU A O 1
ATOM 785 N N . GLN A 1 96 ? 11.598 5.744 -8.580 1.00 95.06 96 GLN A N 1
ATOM 786 C CA . GLN A 1 96 ? 11.003 6.815 -7.784 1.00 95.06 96 GLN A CA 1
ATOM 787 C C . GLN A 1 96 ? 9.545 7.072 -8.180 1.00 95.06 96 GLN A C 1
ATOM 789 O O . GLN A 1 96 ? 8.698 7.243 -7.304 1.00 95.06 96 GLN A O 1
ATOM 794 N N . ALA A 1 97 ? 9.232 7.058 -9.478 1.00 95.75 97 ALA A N 1
ATOM 795 C CA . ALA A 1 97 ? 7.863 7.205 -9.957 1.00 95.75 97 ALA A CA 1
ATOM 796 C C . ALA A 1 97 ? 6.967 6.048 -9.476 1.00 95.75 97 ALA A C 1
ATOM 798 O O . ALA A 1 97 ? 5.880 6.299 -8.958 1.00 95.75 97 ALA A O 1
ATOM 799 N N . LEU A 1 98 ? 7.434 4.795 -9.566 1.00 96.69 98 LEU A N 1
ATOM 800 C CA . LEU A 1 98 ? 6.715 3.632 -9.031 1.00 96.69 98 LEU A CA 1
ATOM 801 C C . LEU A 1 98 ? 6.471 3.766 -7.520 1.00 96.69 98 LEU A C 1
ATOM 803 O O . LEU A 1 98 ? 5.342 3.609 -7.058 1.00 96.69 98 LEU A O 1
ATOM 807 N N . LEU A 1 99 ? 7.514 4.086 -6.750 1.00 96.75 99 LEU A N 1
ATOM 808 C CA . LEU A 1 99 ? 7.417 4.248 -5.298 1.00 96.75 99 LEU A CA 1
ATOM 809 C C . LEU A 1 99 ? 6.465 5.382 -4.905 1.00 96.75 99 LEU A C 1
ATOM 811 O O . LEU A 1 99 ? 5.729 5.238 -3.933 1.00 96.75 99 LEU A O 1
ATOM 815 N N . SER A 1 100 ? 6.412 6.465 -5.684 1.00 96.75 100 SER A N 1
ATOM 816 C CA . SER A 1 100 ? 5.438 7.544 -5.495 1.00 96.75 100 SER A CA 1
ATOM 817 C C . SER A 1 100 ? 3.997 7.060 -5.689 1.00 96.75 100 SER A C 1
ATOM 819 O O . SER A 1 100 ? 3.140 7.384 -4.869 1.00 96.75 100 SER A O 1
ATOM 821 N N . VAL A 1 101 ? 3.720 6.230 -6.701 1.00 96.56 101 VAL A N 1
ATOM 822 C CA . VAL A 1 101 ? 2.380 5.645 -6.901 1.00 96.56 101 VAL A CA 1
ATOM 823 C C . VAL A 1 101 ? 1.973 4.763 -5.722 1.00 96.56 101 VAL A C 1
ATOM 825 O O . VAL A 1 101 ? 0.866 4.895 -5.197 1.00 96.56 101 VAL A O 1
ATOM 828 N N . ILE A 1 102 ? 2.883 3.901 -5.265 1.00 96.50 102 ILE A N 1
ATOM 829 C CA . ILE A 1 102 ? 2.657 3.035 -4.102 1.00 96.50 102 ILE A CA 1
ATOM 830 C C . ILE A 1 102 ? 2.400 3.885 -2.857 1.00 96.50 102 ILE A C 1
ATOM 832 O O . ILE A 1 102 ? 1.417 3.658 -2.149 1.00 96.50 102 ILE A O 1
ATOM 836 N N . PHE A 1 103 ? 3.233 4.899 -2.629 1.00 96.38 103 PHE A N 1
ATOM 837 C CA . PHE A 1 103 ? 3.089 5.830 -1.520 1.00 96.38 103 PHE A CA 1
ATOM 838 C C . PHE A 1 103 ? 1.717 6.492 -1.510 1.00 96.38 103 PHE A C 1
ATOM 840 O O . PHE A 1 103 ? 0.995 6.372 -0.526 1.00 96.38 103 PHE A O 1
ATOM 847 N N . HIS A 1 104 ? 1.323 7.130 -2.612 1.00 95.88 104 HIS A N 1
ATOM 848 C CA . HIS A 1 104 ? 0.044 7.828 -2.683 1.00 95.88 104 HIS A CA 1
ATOM 849 C C . HIS A 1 104 ? -1.143 6.879 -2.519 1.00 95.88 104 HIS A C 1
ATOM 851 O O . HIS A 1 104 ? -2.125 7.252 -1.879 1.00 95.88 104 HIS A O 1
ATOM 857 N N . SER A 1 105 ? -1.058 5.648 -3.031 1.00 95.56 105 SER A N 1
ATOM 858 C CA . SER A 1 105 ? -2.116 4.651 -2.847 1.00 95.56 105 SER A CA 1
ATOM 859 C C . SER A 1 105 ? -2.306 4.258 -1.376 1.00 95.56 105 SER A C 1
ATOM 861 O O . SER A 1 105 ? -3.431 4.272 -0.876 1.00 95.56 105 SER A O 1
ATOM 863 N N . LEU A 1 106 ? -1.216 3.968 -0.659 1.00 96.44 106 LEU A N 1
ATOM 864 C CA . LEU A 1 106 ? -1.262 3.532 0.736 1.00 96.44 106 LEU A CA 1
ATOM 865 C C . LEU A 1 106 ? -1.547 4.695 1.689 1.00 96.44 106 LEU A C 1
ATOM 867 O O . LEU A 1 106 ? -2.341 4.535 2.613 1.00 96.44 106 LEU A O 1
ATOM 871 N N . ASP A 1 107 ? -0.953 5.866 1.451 1.00 95.81 107 ASP A N 1
ATOM 872 C CA . ASP A 1 107 ? -1.234 7.070 2.233 1.00 95.81 107 ASP A CA 1
ATOM 873 C C . ASP A 1 107 ? -2.705 7.469 2.092 1.00 95.81 107 ASP A C 1
ATOM 875 O O . ASP A 1 107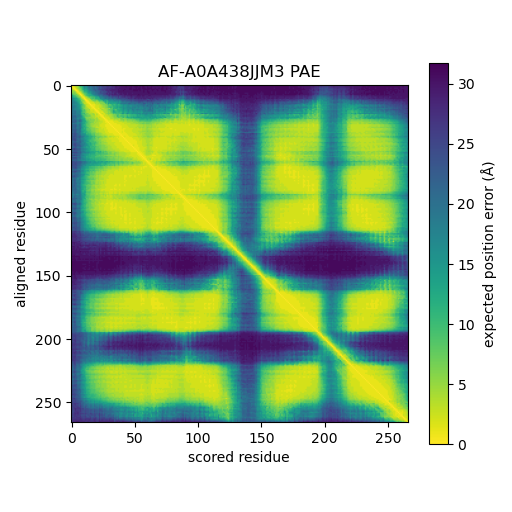 ? -3.384 7.624 3.100 1.00 95.81 107 ASP A O 1
ATOM 879 N N . THR A 1 108 ? -3.258 7.501 0.873 1.00 95.31 108 THR A N 1
ATOM 880 C CA . THR A 1 108 ? -4.688 7.800 0.667 1.00 95.31 108 THR A CA 1
ATOM 881 C C . THR A 1 108 ? -5.583 6.852 1.466 1.00 95.31 108 THR A C 1
ATOM 883 O O . THR A 1 108 ? -6.535 7.296 2.111 1.00 95.31 108 THR A O 1
ATOM 886 N N . TYR A 1 109 ? -5.267 5.554 1.471 1.00 96.06 109 TYR A N 1
ATOM 887 C CA . TYR A 1 109 ? -5.996 4.573 2.271 1.00 96.06 109 TYR A CA 1
ATOM 888 C C . TYR A 1 109 ? -5.890 4.871 3.777 1.00 96.06 109 TYR A C 1
ATOM 890 O O . TYR A 1 109 ? -6.903 4.923 4.474 1.00 96.06 109 TYR A O 1
ATOM 898 N N . LEU A 1 110 ? -4.678 5.119 4.285 1.00 95.62 110 LEU A N 1
ATOM 899 C CA . LEU A 1 110 ? -4.437 5.443 5.695 1.00 95.62 110 LEU A CA 1
ATOM 900 C C . LEU A 1 110 ? -5.140 6.737 6.124 1.00 95.62 110 LEU A C 1
ATOM 902 O O . LEU A 1 110 ? -5.785 6.760 7.174 1.00 95.62 110 LEU A O 1
ATOM 906 N N . GLN A 1 111 ? -5.075 7.792 5.311 1.00 94.00 111 GLN A N 1
ATOM 907 C CA . GLN A 1 111 ? -5.756 9.055 5.590 1.00 94.00 111 GLN A CA 1
ATOM 908 C C . GLN A 1 111 ? -7.269 8.857 5.679 1.00 94.00 111 GLN A C 1
ATOM 910 O O . GLN A 1 111 ? -7.898 9.403 6.586 1.00 94.00 111 GLN A O 1
ATOM 915 N N . LYS A 1 112 ? -7.859 8.025 4.809 1.00 92.56 112 LYS A N 1
ATOM 916 C CA . LYS A 1 112 ? -9.277 7.662 4.913 1.00 92.56 112 LYS A CA 1
ATOM 917 C C . LYS A 1 112 ? -9.587 6.961 6.244 1.00 92.56 112 LYS A C 1
ATOM 919 O O . LYS A 1 112 ? -10.483 7.427 6.949 1.00 92.56 112 LYS A O 1
ATOM 924 N N . VAL A 1 113 ? -8.803 5.951 6.650 1.00 91.25 113 VAL A N 1
ATOM 925 C CA . VAL A 1 113 ? -8.961 5.262 7.956 1.00 91.25 113 VAL A CA 1
ATOM 926 C C . VAL A 1 113 ? -8.950 6.255 9.122 1.00 91.25 113 VAL A C 1
ATOM 928 O O . VAL A 1 113 ? -9.793 6.175 10.016 1.00 91.25 113 VAL A O 1
ATOM 931 N N . ILE A 1 114 ? -8.003 7.198 9.115 1.00 88.81 114 ILE A N 1
ATOM 932 C CA . ILE A 1 114 ? -7.855 8.211 10.168 1.00 88.81 114 ILE A CA 1
ATOM 933 C C . ILE A 1 114 ? -9.030 9.196 10.138 1.00 88.81 114 ILE A C 1
ATOM 935 O O . ILE A 1 114 ? -9.574 9.538 11.188 1.00 88.81 114 ILE A O 1
ATOM 939 N N . SER A 1 115 ? -9.447 9.636 8.948 1.00 86.69 115 SER A N 1
ATOM 940 C CA . SER A 1 115 ? -10.533 10.607 8.775 1.00 86.69 115 SER A CA 1
ATOM 941 C C . SER A 1 115 ? -11.882 10.096 9.276 1.00 86.69 115 SER A C 1
ATOM 943 O O . SER A 1 115 ? -12.742 10.893 9.655 1.00 86.69 115 SER A O 1
ATOM 945 N N . GLU A 1 116 ? -12.078 8.778 9.326 1.00 83.12 116 GLU A N 1
ATOM 946 C CA . GLU A 1 116 ? -13.288 8.154 9.852 1.00 83.12 116 GLU A CA 1
ATOM 947 C C . GLU A 1 116 ? -13.349 8.106 11.384 1.00 83.12 116 GLU A C 1
ATOM 949 O O . GLU A 1 116 ? -14.369 7.708 11.941 1.00 83.12 116 GLU A O 1
ATOM 954 N N . LEU A 1 117 ? -12.317 8.561 12.091 1.00 77.06 117 LEU A N 1
ATOM 955 C CA . LEU A 1 117 ? -12.396 8.767 13.534 1.00 77.06 117 LEU A CA 1
ATOM 956 C C . LEU A 1 117 ? -13.169 10.060 13.847 1.00 77.06 117 LEU A C 1
ATOM 958 O O . LEU A 1 117 ? -13.197 11.014 13.063 1.00 77.06 117 LEU A O 1
ATOM 962 N N . VAL A 1 118 ? -13.880 10.069 14.972 1.00 71.81 118 VAL A N 1
ATOM 963 C CA . VAL A 1 118 ? -14.620 11.235 15.482 1.00 71.81 118 VAL A CA 1
ATOM 964 C C . VAL A 1 118 ? -13.759 11.938 16.531 1.00 71.81 118 VAL A C 1
ATOM 966 O O . VAL A 1 118 ? -12.972 11.290 17.222 1.00 71.81 118 VAL A O 1
ATOM 969 N N . GLU A 1 119 ? -13.889 13.262 16.663 1.00 70.50 119 GLU A N 1
ATOM 970 C CA . GLU A 1 119 ? -13.223 13.981 17.752 1.00 70.50 119 GLU A CA 1
ATOM 971 C C . GLU A 1 119 ? -13.662 13.452 19.123 1.00 70.50 119 GLU A C 1
ATOM 973 O O . GLU A 1 119 ? -14.835 13.189 19.387 1.00 70.50 119 GLU A O 1
ATOM 978 N N . LYS A 1 120 ? -12.691 13.369 20.030 1.00 65.69 120 LYS A N 1
ATOM 979 C CA . LYS A 1 120 ? -12.843 12.872 21.403 1.00 65.69 120 LYS A CA 1
ATOM 980 C C . LYS A 1 120 ? -13.914 13.615 22.210 1.00 65.69 120 LYS A C 1
ATOM 982 O O . LYS A 1 120 ? -14.556 13.042 23.085 1.00 65.69 120 LYS A O 1
ATOM 987 N N . SER A 1 121 ? -14.134 14.892 21.892 1.00 60.44 121 SER A N 1
ATOM 988 C CA . SER A 1 121 ? -15.136 15.769 22.510 1.00 60.44 121 SER A CA 1
ATOM 989 C C . SER A 1 121 ? -16.561 15.212 22.426 1.00 60.44 121 SER A C 1
ATOM 991 O O . SER A 1 121 ? -17.366 15.478 23.314 1.00 60.44 121 SER A O 1
ATOM 993 N N . TYR A 1 122 ? -16.855 14.400 21.408 1.00 66.25 122 TYR A N 1
ATOM 994 C CA . TYR A 1 122 ? -18.171 13.805 21.191 1.00 66.25 122 TYR A CA 1
ATOM 995 C C . TYR A 1 122 ? -18.416 12.516 21.994 1.00 66.25 122 TYR A C 1
ATOM 997 O O . TYR A 1 122 ? -19.540 12.021 22.009 1.00 66.25 122 TYR A O 1
ATOM 1005 N N . LEU A 1 123 ? -17.399 11.971 22.678 1.00 63.72 123 LEU A N 1
ATOM 1006 C CA . LEU A 1 123 ? -17.526 10.757 23.500 1.00 63.72 123 LEU A CA 1
ATOM 1007 C C . LEU A 1 123 ? -18.065 11.017 24.914 1.00 63.72 123 LEU A C 1
ATOM 1009 O O . LEU A 1 123 ? -18.435 10.071 25.616 1.00 63.72 123 LEU A O 1
ATOM 1013 N N . PHE A 1 124 ? -18.095 12.277 25.350 1.00 61.88 124 PHE A N 1
ATOM 1014 C CA . PHE A 1 124 ? -18.531 12.671 26.686 1.00 61.88 124 PHE A CA 1
ATOM 1015 C C . PHE A 1 124 ? -19.834 13.471 26.607 1.00 61.88 124 PHE A C 1
ATOM 1017 O O . PHE A 1 124 ? -19.969 14.330 25.733 1.00 61.88 124 PHE A O 1
ATOM 1024 N N . PRO A 1 125 ? -20.798 13.245 27.520 1.00 58.81 125 PRO A N 1
ATOM 1025 C CA . PRO A 1 125 ? -21.959 14.115 27.606 1.00 58.81 125 PRO A CA 1
ATOM 1026 C C . PRO A 1 125 ? -21.500 15.533 27.955 1.00 58.81 125 PRO A C 1
ATOM 1028 O O . PRO A 1 125 ? -20.591 15.720 28.768 1.00 58.81 125 PRO A O 1
ATOM 1031 N N . SER A 1 126 ? -22.149 16.534 27.358 1.00 59.53 126 SER A N 1
ATOM 1032 C CA . SER A 1 126 ? -21.902 17.944 27.655 1.00 59.53 126 SER A CA 1
ATOM 1033 C C . SER A 1 126 ? -21.894 18.167 29.165 1.00 59.53 126 SER A C 1
ATOM 1035 O O . SER A 1 126 ? -22.812 17.708 29.851 1.00 59.53 126 SER A O 1
ATOM 1037 N N . THR A 1 127 ? -20.879 18.872 29.678 1.00 56.31 127 THR A N 1
ATOM 1038 C CA . THR A 1 127 ? -20.751 19.154 31.112 1.00 56.31 127 THR A CA 1
ATOM 1039 C C . THR A 1 127 ? -22.088 19.672 31.645 1.00 56.31 127 THR A C 1
ATOM 1041 O O . THR A 1 127 ? -22.558 20.712 31.166 1.00 56.31 127 THR A O 1
ATOM 1044 N N . PRO A 1 128 ? -22.733 18.972 32.598 1.00 56.78 128 PRO A N 1
ATOM 1045 C CA . PRO A 1 128 ? -24.015 19.412 33.114 1.00 56.78 128 PRO A CA 1
ATOM 1046 C C . PRO A 1 128 ? -23.851 20.816 33.693 1.00 56.78 128 PRO A C 1
ATOM 1048 O O . PRO A 1 128 ? -22.880 21.104 34.398 1.00 56.78 128 PRO A O 1
ATOM 1051 N N . SER A 1 129 ? -24.783 21.715 33.365 1.00 61.22 129 SER A N 1
ATOM 1052 C CA . SER A 1 129 ? -24.747 23.087 33.869 1.00 61.22 129 SER A CA 1
ATOM 1053 C C . SER A 1 129 ? -24.642 23.058 35.392 1.00 61.22 129 SER A C 1
ATOM 1055 O O . SER A 1 129 ? -25.448 22.376 36.026 1.00 61.22 129 SER A O 1
ATOM 1057 N N . LEU A 1 130 ? -23.680 23.788 35.970 1.00 63.78 130 LEU A N 1
ATOM 1058 C CA . LEU A 1 130 ? -23.459 23.846 37.418 1.00 63.78 130 LEU A CA 1
ATOM 1059 C C . LEU A 1 130 ? -24.744 24.278 38.141 1.00 63.78 130 LEU A C 1
ATOM 1061 O O . LEU A 1 130 ? -25.023 25.467 38.308 1.00 63.78 130 LEU A O 1
ATOM 1065 N N . THR A 1 131 ? -25.539 23.316 38.602 1.00 56.75 131 THR A N 1
ATOM 1066 C CA . THR A 1 131 ? -26.674 23.574 39.481 1.00 56.75 131 THR A CA 1
ATOM 1067 C C . THR A 1 131 ? -26.133 23.767 40.882 1.00 56.75 131 THR A C 1
ATOM 1069 O O . THR A 1 131 ? -25.884 22.813 41.616 1.00 56.75 131 THR A O 1
ATOM 1072 N N . ARG A 1 132 ? -25.929 25.029 41.264 1.00 56.09 132 ARG A N 1
ATOM 1073 C CA . ARG A 1 132 ? -25.704 25.397 42.661 1.00 56.09 132 ARG A CA 1
ATOM 1074 C C . ARG A 1 132 ? -26.875 24.859 43.488 1.00 56.09 132 ARG A C 1
ATOM 1076 O O . ARG A 1 132 ? -28.000 25.328 43.313 1.00 56.09 132 ARG A O 1
ATOM 1083 N N . TYR A 1 133 ? -26.615 23.913 44.391 1.00 47.94 133 TYR A N 1
ATOM 1084 C CA . TYR A 1 133 ? -27.598 23.511 45.393 1.00 47.94 133 TYR A CA 1
ATOM 1085 C C . TYR A 1 133 ? -27.901 24.731 46.266 1.00 47.94 133 TYR A C 1
ATOM 1087 O O . TYR A 1 133 ? -27.041 25.229 46.994 1.00 47.94 133 TYR A O 1
ATOM 1095 N N . LYS A 1 134 ? -29.112 25.266 46.133 1.00 49.16 134 LYS A N 1
ATOM 1096 C CA . LYS A 1 134 ? -29.671 26.230 47.070 1.00 49.16 134 LYS A CA 1
ATOM 1097 C C . LYS A 1 134 ? -30.780 25.482 47.786 1.00 49.16 134 LYS A C 1
ATOM 1099 O O . LYS A 1 134 ? -31.794 25.165 47.175 1.00 49.16 134 LYS A O 1
ATOM 1104 N N . GLU A 1 135 ? -30.553 25.154 49.048 1.00 50.09 135 GLU A N 1
ATOM 1105 C CA . GLU A 1 135 ? -31.573 24.590 49.921 1.00 50.09 135 GLU A CA 1
ATOM 1106 C C . GLU A 1 135 ? -32.747 25.575 50.005 1.00 50.09 135 GLU A C 1
ATOM 1108 O O . GLU A 1 135 ? -32.655 26.588 50.693 1.00 50.09 135 GLU A O 1
ATOM 1113 N N . MET A 1 136 ? -33.822 25.344 49.246 1.00 44.59 136 MET A N 1
ATOM 1114 C CA . MET A 1 136 ? -35.082 26.073 49.388 1.00 44.59 136 MET A CA 1
ATOM 1115 C C . MET A 1 136 ? -36.265 25.163 49.052 1.00 44.59 136 MET A C 1
ATOM 1117 O O . MET A 1 136 ? -36.382 24.647 47.944 1.00 44.59 136 MET A O 1
ATOM 1121 N N . VAL A 1 137 ? -37.119 25.005 50.067 1.00 45.47 137 VAL A N 1
ATOM 1122 C CA . VAL A 1 137 ? -38.555 24.694 50.050 1.00 45.47 137 VAL A CA 1
ATOM 1123 C C . VAL A 1 137 ? -39.163 24.702 48.648 1.00 45.47 137 VAL A C 1
ATOM 1125 O O . VAL A 1 137 ? -39.161 25.738 47.991 1.00 45.47 137 VAL A O 1
ATOM 1128 N N . ILE A 1 138 ? -39.717 23.558 48.242 1.00 48.88 138 ILE A N 1
ATOM 1129 C CA . ILE A 1 138 ? -40.405 23.310 46.967 1.00 48.88 138 ILE A CA 1
ATOM 1130 C C . ILE A 1 138 ? -41.350 24.469 46.601 1.00 48.88 138 ILE A C 1
ATOM 1132 O O . ILE A 1 138 ? -42.342 24.679 47.302 1.00 48.88 138 ILE A O 1
ATOM 1136 N N . PRO A 1 139 ? -41.156 25.119 45.437 1.00 44.09 139 PRO A N 1
ATOM 1137 C CA . PRO A 1 139 ? -42.244 25.759 44.723 1.00 44.09 139 PRO A CA 1
ATOM 1138 C C . PRO A 1 139 ? -42.446 25.060 43.375 1.00 44.09 139 PRO A C 1
ATOM 1140 O O . PRO A 1 139 ? -41.526 24.839 42.586 1.00 44.09 139 PRO A O 1
ATOM 1143 N N . ILE A 1 140 ? -43.699 24.707 43.126 1.00 49.38 140 ILE A N 1
ATOM 1144 C CA . ILE A 1 140 ? -44.196 24.120 41.887 1.00 49.38 140 ILE A CA 1
ATOM 1145 C C . ILE A 1 140 ? -43.883 25.027 40.679 1.00 49.38 140 ILE A C 1
ATOM 1147 O O . ILE A 1 140 ? -44.102 26.234 40.715 1.00 49.38 140 ILE A O 1
ATOM 1151 N N . ALA A 1 141 ? -43.467 24.369 39.591 1.00 47.00 141 ALA A N 1
ATOM 1152 C CA . ALA A 1 141 ? -43.396 24.823 38.198 1.00 47.00 141 ALA A CA 1
ATOM 1153 C C . ALA A 1 141 ? -42.298 25.834 37.803 1.00 47.00 141 ALA A C 1
ATOM 1155 O O . ALA A 1 141 ? -42.414 27.044 37.975 1.00 47.00 141 ALA A O 1
ATOM 1156 N N . LYS A 1 142 ? -41.310 25.332 37.052 1.00 38.28 142 LYS A N 1
ATOM 1157 C CA . LYS A 1 142 ? -41.246 25.458 35.579 1.00 38.28 142 LYS A CA 1
ATOM 1158 C C . LYS A 1 142 ? -40.104 24.569 35.075 1.00 38.28 142 LYS A C 1
ATOM 1160 O O . LYS A 1 142 ? -38.938 24.892 35.277 1.00 38.28 142 LYS A O 1
ATOM 1165 N N . LYS A 1 143 ? -40.440 23.451 34.416 1.00 44.12 143 LYS A N 1
ATOM 1166 C CA . LYS A 1 143 ? -39.489 22.693 33.588 1.00 44.12 143 LYS A CA 1
ATOM 1167 C C . LYS A 1 143 ? -38.980 23.648 32.505 1.00 44.12 143 LYS A C 1
ATOM 1169 O O . LYS A 1 143 ? -39.673 23.873 31.517 1.00 44.12 143 LYS A O 1
ATOM 1174 N N . LYS A 1 144 ? -37.803 24.245 32.706 1.00 36.62 144 LYS A N 1
ATOM 1175 C CA . LYS A 1 144 ? -37.015 24.727 31.576 1.00 36.62 144 LYS A CA 1
ATOM 1176 C C . LYS A 1 144 ? -36.534 23.473 30.868 1.00 36.62 144 LYS A C 1
ATOM 1178 O O . LYS A 1 144 ? -35.804 22.679 31.454 1.00 36.62 144 LYS A O 1
ATOM 1183 N N . LEU A 1 145 ? -37.074 23.275 29.672 1.00 35.47 145 LEU A N 1
ATOM 1184 C CA . LEU A 1 145 ? -36.602 22.313 28.696 1.00 35.47 145 LEU A CA 1
ATOM 1185 C C . LEU A 1 145 ? -35.076 22.416 28.672 1.00 35.47 145 LEU A C 1
ATOM 1187 O O . LEU A 1 145 ? -34.535 23.477 28.367 1.00 35.47 145 LEU A O 1
ATOM 1191 N N . VAL A 1 146 ? -34.407 21.349 29.107 1.00 37.12 146 VAL A N 1
ATOM 1192 C CA . VAL A 1 146 ? -32.993 21.160 28.817 1.00 37.12 146 VAL A CA 1
ATOM 1193 C C . VAL A 1 146 ? -32.950 21.092 27.303 1.00 37.12 146 VAL A C 1
ATOM 1195 O O . VAL A 1 146 ? -33.397 20.112 26.713 1.00 37.12 146 VAL A O 1
ATOM 1198 N N . GLU A 1 147 ? -32.530 22.184 26.678 1.00 32.69 147 GLU A N 1
ATOM 1199 C CA . GLU A 1 147 ? -32.156 22.192 25.276 1.00 32.69 147 GLU A CA 1
ATOM 1200 C C . GLU A 1 147 ? -30.869 21.368 25.217 1.00 32.69 147 GLU A C 1
ATOM 1202 O O . GLU A 1 147 ? -29.757 21.870 25.363 1.00 32.69 147 GLU A O 1
ATOM 1207 N N . SER A 1 148 ? -31.03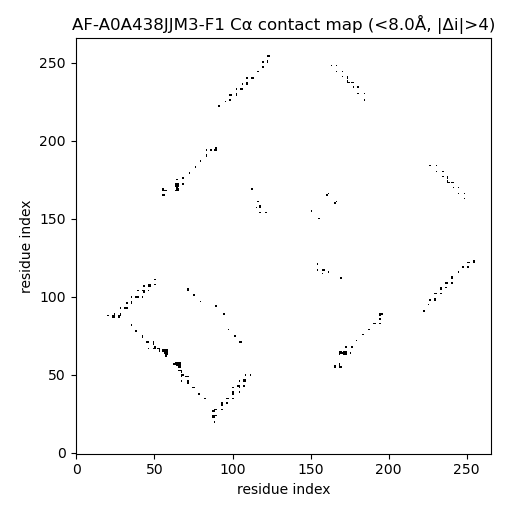5 20.046 25.157 1.00 37.28 148 SER A N 1
ATOM 1208 C CA . SER A 1 148 ? -29.991 19.154 24.696 1.00 37.28 148 SER A CA 1
ATOM 1209 C C . SER A 1 148 ? -29.755 19.577 23.259 1.00 37.28 148 SER A C 1
ATOM 1211 O O . SER A 1 148 ? -30.552 19.213 22.395 1.00 37.28 148 SER A O 1
ATOM 1213 N N . THR A 1 149 ? -28.751 20.418 23.015 1.00 42.53 149 THR A N 1
ATOM 1214 C CA . THR A 1 149 ? -28.299 20.701 21.656 1.00 42.53 149 THR A CA 1
ATOM 1215 C C . THR A 1 149 ? -28.074 19.338 21.011 1.00 42.53 149 THR A C 1
ATOM 1217 O O . THR A 1 149 ? -27.214 18.598 21.499 1.00 42.53 149 THR A O 1
ATOM 1220 N N . PRO A 1 150 ? -28.903 18.925 20.036 1.00 49.69 150 PRO A N 1
ATOM 1221 C CA . PRO A 1 150 ? -28.754 17.609 19.456 1.00 49.69 150 PRO A CA 1
ATOM 1222 C C . PRO A 1 150 ? -27.369 17.579 18.822 1.00 49.69 150 PRO A C 1
ATOM 1224 O O . PRO A 1 150 ? -27.015 18.479 18.057 1.00 49.69 150 PRO A O 1
ATOM 1227 N N . LEU A 1 151 ? -26.564 16.588 19.209 1.00 55.47 151 LEU A N 1
ATOM 1228 C CA . LEU A 1 151 ? -25.359 16.247 18.466 1.00 55.47 151 LEU A CA 1
ATOM 1229 C C . LEU A 1 151 ? -25.742 16.155 16.989 1.00 55.47 151 LEU A C 1
ATOM 1231 O O . LEU A 1 151 ? -26.783 15.575 16.672 1.00 55.47 151 LEU A O 1
ATOM 1235 N N . ASP A 1 152 ? -24.934 16.768 16.121 1.00 67.25 152 ASP A N 1
ATOM 1236 C CA . ASP A 1 152 ? -25.153 16.744 14.676 1.00 67.25 152 ASP A CA 1
ATOM 1237 C C . ASP A 1 152 ? -25.424 15.296 14.239 1.00 67.25 152 ASP A C 1
ATOM 1239 O O . ASP A 1 152 ? -24.664 14.385 14.580 1.00 67.25 152 ASP A O 1
ATOM 1243 N N . GLU A 1 153 ? -26.534 15.063 13.537 1.00 64.56 153 GLU A N 1
ATOM 1244 C CA . GLU A 1 153 ? -27.024 13.724 13.179 1.00 64.56 153 GLU A CA 1
ATOM 1245 C C . GLU A 1 153 ? -25.937 12.914 12.450 1.00 64.56 153 GLU A C 1
ATOM 1247 O O . GLU A 1 153 ? -25.780 11.710 12.655 1.00 64.56 153 GLU A O 1
ATOM 1252 N N . LYS A 1 154 ? -25.086 13.617 11.695 1.00 66.06 154 LYS A N 1
ATOM 1253 C CA . LYS A 1 154 ? -23.900 13.081 11.025 1.00 66.06 154 LYS A CA 1
ATOM 1254 C C . LYS A 1 154 ? -22.841 12.531 11.990 1.00 66.06 154 LYS A C 1
ATOM 1256 O O . LYS A 1 154 ? -22.249 11.490 11.711 1.00 66.06 154 LYS A O 1
ATOM 1261 N N . VAL A 1 155 ? -22.593 13.205 13.113 1.00 65.75 155 VAL A N 1
ATOM 1262 C CA . VAL A 1 155 ? -21.629 12.771 14.139 1.00 65.75 155 VAL A CA 1
ATOM 1263 C C . VAL A 1 155 ? -22.157 11.547 14.883 1.00 65.75 155 VAL A C 1
ATOM 1265 O O . VAL A 1 155 ? -21.402 10.605 15.114 1.00 65.75 155 VAL A O 1
ATOM 1268 N N . ASN A 1 156 ? -23.458 11.516 15.185 1.00 64.31 156 ASN A N 1
ATOM 1269 C CA . ASN A 1 156 ? -24.094 10.355 15.811 1.00 64.31 156 ASN A CA 1
ATOM 1270 C C . ASN A 1 156 ? -24.066 9.114 14.909 1.00 64.31 156 ASN A C 1
ATOM 1272 O O . ASN A 1 156 ? -23.748 8.026 15.385 1.00 64.31 156 ASN A O 1
ATOM 1276 N N . ASN A 1 157 ? -24.345 9.263 13.612 1.00 67.31 157 ASN A N 1
ATOM 1277 C CA . ASN A 1 157 ? -24.266 8.147 12.663 1.00 67.31 157 ASN A CA 1
ATOM 1278 C C . ASN A 1 157 ? -22.840 7.587 12.577 1.00 67.31 157 ASN A C 1
ATOM 1280 O O . ASN A 1 157 ? -22.645 6.378 12.679 1.00 67.31 157 ASN A O 1
ATOM 1284 N N . LYS A 1 158 ? -21.838 8.470 12.520 1.00 69.00 158 LYS A N 1
ATOM 1285 C CA . LYS A 1 158 ? -20.424 8.083 12.518 1.00 69.00 158 LYS A CA 1
ATOM 1286 C C . LYS A 1 158 ? -20.006 7.387 13.819 1.00 69.00 158 LYS A C 1
ATOM 1288 O O . LYS A 1 158 ? -19.268 6.412 13.785 1.00 69.00 158 LYS A O 1
ATOM 1293 N N . LEU A 1 159 ? -20.506 7.837 14.973 1.00 69.44 159 LEU A N 1
ATOM 1294 C CA . LEU A 1 159 ? -20.252 7.181 16.259 1.00 69.44 159 LEU A CA 1
ATOM 1295 C C . LEU A 1 159 ? -20.889 5.782 16.329 1.00 69.44 159 LEU A C 1
ATOM 1297 O O . LEU A 1 159 ? -20.256 4.853 16.824 1.00 69.44 159 LEU A O 1
ATOM 1301 N N . ASN A 1 160 ? -22.102 5.618 15.792 1.00 68.44 160 ASN A N 1
ATOM 1302 C CA . ASN A 1 160 ? -22.781 4.320 15.717 1.00 68.44 160 ASN A CA 1
ATOM 1303 C C . ASN A 1 160 ? -22.022 3.310 14.837 1.00 68.44 160 ASN A C 1
ATOM 1305 O O . ASN A 1 160 ? -22.063 2.108 15.100 1.00 68.44 160 ASN A O 1
ATOM 1309 N N . GLU A 1 161 ? -21.298 3.782 13.821 1.00 73.12 161 GLU A N 1
ATOM 1310 C CA . GLU A 1 161 ? -20.434 2.949 12.978 1.00 73.12 161 GLU A CA 1
ATOM 1311 C C . GLU A 1 161 ? -19.109 2.564 13.664 1.00 73.12 161 GLU A C 1
ATOM 1313 O O . GLU A 1 161 ? -18.526 1.527 13.341 1.00 73.12 161 GLU A O 1
ATOM 1318 N N . LEU A 1 162 ? -18.652 3.317 14.671 1.00 79.19 162 LEU A N 1
ATOM 1319 C CA . LEU A 1 162 ? -17.410 3.066 15.419 1.00 79.19 162 LEU A CA 1
ATOM 1320 C C . LEU A 1 162 ? -17.606 2.097 16.598 1.00 79.19 162 LEU A C 1
ATOM 1322 O O . LEU A 1 162 ? -17.200 2.357 17.732 1.00 79.19 162 LEU A O 1
ATOM 1326 N N . THR A 1 163 ? -18.208 0.937 16.334 1.00 83.56 163 THR A N 1
ATOM 1327 C CA . THR A 1 163 ? -18.308 -0.130 17.344 1.00 83.56 163 THR A CA 1
ATOM 1328 C C . THR A 1 163 ? -16.926 -0.685 17.710 1.00 83.56 163 THR A C 1
ATOM 1330 O O . THR A 1 163 ? -16.015 -0.706 16.881 1.00 83.56 163 THR A O 1
ATOM 1333 N N . ILE A 1 164 ? -16.770 -1.218 18.931 1.00 83.44 164 ILE A N 1
ATOM 1334 C CA . ILE A 1 164 ? -15.503 -1.832 19.383 1.00 83.44 164 ILE A CA 1
ATOM 1335 C C . ILE A 1 164 ? -15.022 -2.907 18.394 1.00 83.44 164 ILE A C 1
ATOM 1337 O O . ILE A 1 164 ? -13.839 -2.952 18.073 1.00 83.44 164 ILE A O 1
ATOM 1341 N N . SER A 1 165 ? -15.933 -3.732 17.862 1.00 86.12 165 SER A N 1
ATOM 1342 C CA . SER A 1 165 ? -15.593 -4.769 16.877 1.00 86.12 165 SER A CA 1
ATOM 1343 C C . SER A 1 165 ? -14.957 -4.178 15.614 1.00 86.12 165 SER A C 1
ATOM 1345 O O . SER A 1 165 ? -13.863 -4.587 15.222 1.00 86.12 165 SER A O 1
ATOM 1347 N N . LYS A 1 166 ? -15.588 -3.156 15.020 1.00 90.12 166 LYS A N 1
ATOM 1348 C CA . LYS A 1 166 ? -15.087 -2.488 13.807 1.00 90.12 166 LYS A CA 1
ATOM 1349 C C . LYS A 1 166 ? -13.766 -1.757 14.058 1.00 90.12 166 LYS A C 1
ATOM 1351 O O . LYS A 1 166 ? -12.855 -1.819 13.234 1.00 90.12 166 LYS A O 1
ATOM 1356 N N . LEU A 1 167 ? -13.605 -1.139 15.230 1.00 89.38 167 LEU A N 1
ATOM 1357 C CA . LEU A 1 167 ? -12.334 -0.543 15.657 1.00 89.38 167 LEU A CA 1
ATOM 1358 C C . LEU A 1 167 ? -11.220 -1.598 15.786 1.00 89.38 167 LEU A C 1
ATOM 1360 O O . LEU A 1 167 ? -10.089 -1.350 15.368 1.00 89.38 167 LEU A O 1
ATOM 1364 N N . CYS A 1 168 ? -11.527 -2.797 16.293 1.00 90.06 168 CYS A N 1
ATOM 1365 C CA . CYS A 1 168 ? -10.573 -3.907 16.319 1.00 90.06 168 CYS A CA 1
ATOM 1366 C C . CYS A 1 168 ? -10.177 -4.366 14.907 1.00 90.06 168 CYS A C 1
ATOM 1368 O O . CYS A 1 168 ? -8.997 -4.623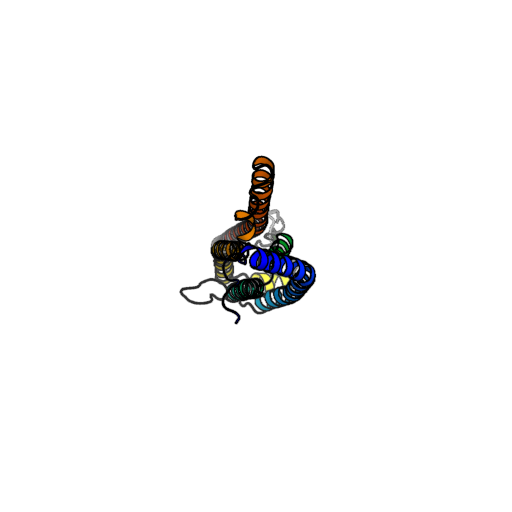 14.670 1.00 90.06 168 CYS A O 1
ATOM 1370 N N . VAL A 1 169 ? -11.117 -4.438 13.957 1.00 93.00 169 VAL A N 1
ATOM 1371 C CA . VAL A 1 169 ? -10.808 -4.764 12.550 1.00 93.00 169 VAL A CA 1
ATOM 1372 C C . VAL A 1 169 ? -9.899 -3.700 11.926 1.00 93.00 169 VAL A C 1
ATOM 1374 O O . VAL A 1 169 ? -8.925 -4.044 11.252 1.00 93.00 169 VAL A O 1
ATOM 1377 N N . ARG A 1 170 ? -10.130 -2.412 12.211 1.00 94.25 170 ARG A N 1
ATOM 1378 C CA . ARG A 1 170 ? -9.237 -1.315 11.788 1.00 94.25 170 ARG A CA 1
ATOM 1379 C C . ARG A 1 170 ? -7.833 -1.447 12.381 1.00 94.25 170 ARG A C 1
ATOM 1381 O O . ARG A 1 170 ? -6.857 -1.321 11.648 1.00 94.25 170 ARG A O 1
ATOM 1388 N N . LEU A 1 171 ? -7.704 -1.780 13.667 1.00 94.19 171 LEU A N 1
ATOM 1389 C CA . LEU A 1 171 ? -6.397 -2.043 14.288 1.00 94.19 171 LEU A CA 1
ATOM 1390 C C . LEU A 1 171 ? -5.667 -3.218 13.629 1.00 94.19 171 LEU A C 1
ATOM 1392 O O . LEU A 1 171 ? -4.494 -3.094 13.278 1.00 94.19 171 LEU A O 1
ATOM 1396 N N . ASN A 1 172 ? -6.361 -4.336 13.411 1.00 94.94 172 ASN A N 1
ATOM 1397 C CA . ASN A 1 172 ? -5.788 -5.497 12.725 1.00 94.94 172 ASN A CA 1
ATOM 1398 C C . ASN A 1 172 ? -5.363 -5.145 11.293 1.00 94.94 172 ASN A C 1
ATOM 1400 O O . ASN A 1 172 ? -4.338 -5.621 10.813 1.00 94.94 172 ASN A O 1
ATOM 1404 N N . THR A 1 173 ? -6.131 -4.285 10.625 1.00 96.06 173 THR A N 1
ATOM 1405 C CA . THR A 1 173 ? -5.825 -3.762 9.290 1.00 96.06 173 THR A CA 1
ATOM 1406 C C . THR A 1 173 ? -4.540 -2.941 9.287 1.00 96.06 173 THR A C 1
ATOM 1408 O O . THR A 1 173 ? -3.666 -3.190 8.462 1.00 96.06 173 THR A O 1
ATOM 1411 N N . LEU A 1 174 ? -4.358 -2.028 10.241 1.00 95.94 174 LEU A N 1
ATOM 1412 C CA . LEU A 1 174 ? -3.124 -1.244 10.360 1.00 95.94 174 LEU A CA 1
ATOM 1413 C C . LEU A 1 174 ? -1.904 -2.125 10.678 1.00 95.94 174 LEU A C 1
ATOM 1415 O O . LEU A 1 174 ? -0.833 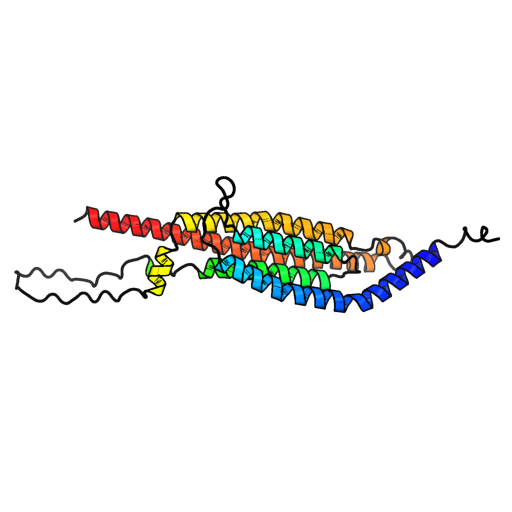-1.937 10.101 1.00 95.94 174 LEU A O 1
ATOM 1419 N N . GLN A 1 175 ? -2.065 -3.139 11.534 1.00 93.50 175 GLN A N 1
ATOM 1420 C CA . GLN A 1 175 ? -1.012 -4.130 11.796 1.00 93.50 175 GLN A CA 1
ATOM 1421 C C . GLN A 1 175 ? -0.676 -4.957 10.548 1.00 93.50 175 GLN A C 1
ATOM 1423 O O . GLN A 1 175 ? 0.494 -5.247 10.282 1.00 93.50 175 GLN A O 1
ATOM 1428 N N . TYR A 1 176 ? -1.692 -5.322 9.764 1.00 95.12 176 TYR A N 1
ATOM 1429 C CA . TYR A 1 176 ? -1.508 -6.003 8.490 1.00 95.12 176 TYR A CA 1
ATOM 1430 C C . TYR A 1 176 ? -0.711 -5.134 7.508 1.00 95.12 176 TYR A C 1
ATOM 1432 O O . TYR A 1 176 ? 0.265 -5.630 6.948 1.00 95.12 176 TYR A O 1
ATOM 1440 N N . ILE A 1 177 ? -1.029 -3.837 7.385 1.00 95.81 177 ILE A N 1
ATOM 1441 C CA . ILE A 1 177 ? -0.258 -2.877 6.570 1.00 95.81 177 ILE A CA 1
ATOM 1442 C C . ILE A 1 177 ? 1.213 -2.884 6.994 1.00 95.81 177 ILE A C 1
ATOM 1444 O O . ILE A 1 177 ? 2.089 -3.116 6.163 1.00 95.81 177 ILE A O 1
ATOM 1448 N N . GLN A 1 178 ? 1.502 -2.724 8.291 1.00 93.38 178 GLN A N 1
ATOM 1449 C CA . GLN A 1 178 ? 2.881 -2.720 8.797 1.00 93.38 178 GLN A CA 1
ATOM 1450 C C . GLN A 1 178 ? 3.659 -4.000 8.450 1.00 93.38 178 GLN A C 1
ATOM 1452 O O . GLN A 1 178 ? 4.869 -3.942 8.209 1.00 93.38 178 GLN A O 1
ATOM 1457 N N . LYS A 1 179 ? 2.983 -5.156 8.439 1.00 93.00 179 LYS A N 1
ATOM 1458 C CA . LYS A 1 179 ? 3.582 -6.438 8.057 1.00 93.00 179 LYS A CA 1
ATOM 1459 C C . LYS A 1 179 ? 3.813 -6.523 6.547 1.00 93.00 179 LYS A C 1
ATOM 1461 O O . LYS A 1 179 ? 4.928 -6.841 6.139 1.00 93.00 179 LYS A O 1
ATOM 1466 N N . GLN A 1 180 ? 2.789 -6.234 5.746 1.00 95.00 180 GLN A N 1
ATOM 1467 C CA . GLN A 1 180 ? 2.848 -6.335 4.286 1.00 95.00 180 GLN A CA 1
ATOM 1468 C C . GLN A 1 180 ? 3.861 -5.374 3.677 1.00 95.00 180 GLN A C 1
ATOM 1470 O O . GLN A 1 180 ? 4.539 -5.736 2.723 1.00 95.00 180 GLN A O 1
ATOM 1475 N N . MET A 1 181 ? 4.033 -4.188 4.259 1.00 93.62 181 MET A N 1
ATOM 1476 C CA . MET A 1 181 ? 5.016 -3.217 3.788 1.00 93.62 181 MET A CA 1
ATOM 1477 C C . MET A 1 181 ? 6.437 -3.774 3.707 1.00 93.62 181 MET A C 1
ATOM 1479 O O . MET A 1 181 ? 7.133 -3.484 2.743 1.00 93.62 181 MET A O 1
ATOM 1483 N N . ARG A 1 182 ? 6.859 -4.596 4.678 1.00 92.00 182 ARG A N 1
ATOM 1484 C CA . ARG A 1 182 ? 8.190 -5.226 4.639 1.00 92.00 182 ARG A CA 1
ATOM 1485 C C . ARG A 1 182 ? 8.310 -6.189 3.463 1.00 92.00 182 ARG A C 1
ATOM 1487 O O . ARG A 1 182 ? 9.301 -6.178 2.750 1.00 92.00 182 ARG A O 1
ATOM 1494 N N . THR A 1 183 ? 7.281 -7.007 3.252 1.00 95.19 183 THR A N 1
ATOM 1495 C CA . THR A 1 183 ? 7.240 -7.967 2.143 1.00 95.19 183 THR A CA 1
ATOM 1496 C C . THR A 1 183 ? 7.235 -7.262 0.789 1.00 95.19 183 THR A C 1
ATOM 1498 O O . THR A 1 183 ? 7.951 -7.688 -0.113 1.00 95.19 183 THR A O 1
ATOM 1501 N N . LEU A 1 184 ? 6.479 -6.169 0.668 1.00 96.75 184 LEU A N 1
ATOM 1502 C CA . LEU A 1 184 ? 6.428 -5.347 -0.534 1.00 96.75 184 LEU A CA 1
ATOM 1503 C C . LEU A 1 184 ? 7.782 -4.680 -0.818 1.00 96.75 184 LEU A C 1
ATOM 1505 O O . LEU A 1 184 ? 8.279 -4.775 -1.937 1.00 96.75 184 LEU A O 1
ATOM 1509 N N . GLU A 1 185 ? 8.402 -4.058 0.188 1.00 96.56 185 GLU A N 1
ATOM 1510 C CA . GLU A 1 185 ? 9.733 -3.453 0.064 1.00 96.56 185 GLU A CA 1
ATOM 1511 C C . GLU A 1 185 ? 10.771 -4.486 -0.399 1.00 96.56 185 GLU A C 1
ATOM 1513 O O . GLU A 1 185 ? 11.461 -4.270 -1.398 1.00 96.56 185 GLU A O 1
ATOM 1518 N N . ASP A 1 186 ? 10.834 -5.638 0.275 1.00 95.44 186 ASP A N 1
ATOM 1519 C CA . ASP A 1 186 ? 11.743 -6.731 -0.076 1.00 95.44 186 ASP A CA 1
ATOM 1520 C C . ASP A 1 186 ? 11.508 -7.233 -1.507 1.00 95.44 186 ASP A C 1
ATOM 1522 O O . ASP A 1 186 ? 12.461 -7.557 -2.219 1.00 95.44 186 ASP A O 1
ATOM 1526 N N . GLY A 1 187 ? 10.244 -7.317 -1.934 1.00 95.88 187 GLY A N 1
ATOM 1527 C CA . GLY A 1 187 ? 9.860 -7.718 -3.286 1.00 95.88 187 GLY A CA 1
ATOM 1528 C C . GLY A 1 187 ? 10.372 -6.741 -4.341 1.00 95.88 187 GLY A C 1
ATOM 1529 O O . GLY A 1 187 ? 11.069 -7.147 -5.270 1.00 95.88 187 GLY A O 1
ATOM 1530 N N . ILE A 1 188 ? 10.111 -5.444 -4.159 1.00 96.19 188 ILE A N 1
ATOM 1531 C CA . ILE A 1 188 ? 10.544 -4.401 -5.100 1.00 96.19 188 ILE A CA 1
ATOM 1532 C C . ILE A 1 188 ? 12.072 -4.338 -5.159 1.00 96.19 188 ILE A C 1
ATOM 1534 O O . ILE A 1 188 ? 12.631 -4.267 -6.251 1.00 96.19 188 ILE A O 1
ATOM 1538 N N . ARG A 1 189 ? 12.769 -4.416 -4.018 1.00 94.69 189 ARG A N 1
ATOM 1539 C CA . ARG A 1 189 ? 14.242 -4.424 -3.978 1.00 94.69 189 ARG A CA 1
ATOM 1540 C C . ARG A 1 189 ? 14.832 -5.607 -4.742 1.00 94.69 189 ARG A C 1
ATOM 1542 O O . ARG A 1 189 ? 15.791 -5.432 -5.493 1.00 94.69 189 ARG A O 1
ATOM 1549 N N . LYS A 1 190 ? 14.252 -6.803 -4.585 1.00 93.56 190 LYS A N 1
ATOM 1550 C CA . LYS A 1 190 ? 14.671 -8.001 -5.329 1.00 93.56 190 LYS A CA 1
ATOM 1551 C C . LYS A 1 190 ? 14.468 -7.821 -6.829 1.00 93.56 190 LYS A C 1
ATOM 1553 O O . LYS A 1 190 ? 15.401 -8.065 -7.586 1.00 93.56 190 LYS A O 1
ATOM 1558 N N . SER A 1 191 ? 13.293 -7.360 -7.252 1.00 93.38 191 SER A N 1
ATOM 1559 C CA . SER A 1 191 ? 13.003 -7.114 -8.669 1.00 93.38 191 SER A CA 1
ATOM 1560 C C . SER A 1 191 ? 13.909 -6.031 -9.257 1.00 93.38 191 SER A C 1
ATOM 1562 O O . SER A 1 191 ? 14.463 -6.206 -10.339 1.00 93.38 191 SER A O 1
ATOM 1564 N N . TRP A 1 192 ? 14.162 -4.955 -8.510 1.00 92.06 192 TRP A N 1
ATOM 1565 C CA . TRP A 1 192 ? 15.074 -3.885 -8.908 1.00 92.06 192 TRP A CA 1
ATOM 1566 C C . TRP A 1 192 ? 16.512 -4.377 -9.121 1.00 92.06 192 TRP A C 1
ATOM 1568 O O . TRP A 1 192 ? 17.159 -4.009 -10.103 1.00 92.06 192 TRP A O 1
ATOM 1578 N N . ALA A 1 193 ? 17.002 -5.265 -8.251 1.00 89.25 193 ALA A N 1
ATOM 1579 C CA . ALA A 1 193 ? 18.329 -5.860 -8.388 1.00 89.25 193 ALA A CA 1
ATOM 1580 C C . ALA A 1 193 ? 18.487 -6.700 -9.671 1.00 89.25 193 ALA A C 1
ATOM 1582 O O . ALA A 1 193 ? 19.601 -6.810 -10.181 1.00 89.25 193 ALA A O 1
ATOM 1583 N N . LEU A 1 194 ? 17.394 -7.260 -10.206 1.00 85.75 194 LEU A N 1
ATOM 1584 C CA . LEU A 1 194 ? 17.395 -8.041 -11.449 1.00 85.75 194 LEU A CA 1
ATOM 1585 C C . LEU A 1 194 ? 17.375 -7.170 -12.714 1.00 85.75 194 LEU A C 1
ATOM 1587 O O . LEU A 1 194 ? 17.877 -7.601 -13.748 1.00 85.75 194 LEU A O 1
ATOM 1591 N N . VAL A 1 195 ? 16.814 -5.958 -12.646 1.00 79.25 195 VAL A N 1
ATOM 1592 C CA . VAL A 1 195 ? 16.729 -5.038 -13.798 1.00 79.25 195 VAL A CA 1
ATOM 1593 C C . VAL A 1 195 ? 18.061 -4.346 -14.093 1.00 79.25 195 VAL A C 1
ATOM 1595 O O . VAL A 1 195 ? 18.297 -3.910 -15.221 1.00 79.25 195 VAL A O 1
ATOM 1598 N N . ARG A 1 196 ? 18.966 -4.249 -13.112 1.00 63.81 196 ARG A N 1
ATOM 1599 C CA . ARG A 1 196 ? 20.257 -3.579 -13.301 1.00 63.81 196 ARG A CA 1
ATOM 1600 C C . ARG A 1 196 ? 21.109 -4.354 -14.320 1.00 63.81 196 ARG A C 1
ATOM 1602 O O . ARG A 1 196 ? 21.438 -5.514 -14.064 1.00 63.81 196 ARG A O 1
ATOM 1609 N N . PRO A 1 197 ? 21.543 -3.739 -15.438 1.00 53.00 197 PRO A N 1
ATOM 1610 C CA . PRO A 1 197 ? 22.459 -4.401 -16.351 1.00 53.00 197 PRO A CA 1
ATOM 1611 C C . PRO A 1 197 ? 23.759 -4.728 -15.611 1.00 53.00 197 PRO A C 1
ATOM 1613 O O . PRO A 1 197 ? 24.448 -3.834 -15.117 1.00 53.00 197 PRO A O 1
ATOM 1616 N N . SER A 1 198 ? 24.156 -5.999 -15.608 1.00 43.22 198 SER A N 1
ATOM 1617 C CA . SER A 1 198 ? 25.501 -6.435 -15.201 1.00 43.22 198 SER A CA 1
ATOM 1618 C C . SER A 1 198 ? 26.613 -5.878 -16.113 1.00 43.22 198 SER A C 1
ATOM 1620 O O . SER A 1 198 ? 27.792 -6.155 -15.898 1.00 43.22 198 SER A O 1
ATOM 1622 N N . ALA A 1 199 ? 26.255 -5.095 -17.138 1.00 40.62 199 ALA A N 1
ATOM 1623 C CA . ALA A 1 199 ? 27.153 -4.528 -18.139 1.00 40.62 199 ALA A CA 1
ATOM 1624 C C . ALA A 1 199 ? 28.146 -3.498 -17.570 1.00 40.62 199 ALA A C 1
ATOM 1626 O O . ALA A 1 199 ? 29.256 -3.388 -18.084 1.00 40.62 199 ALA A O 1
ATOM 1627 N N . ASN A 1 200 ? 27.820 -2.815 -16.466 1.00 41.97 200 ASN A N 1
ATOM 1628 C CA . ASN A 1 200 ? 28.751 -1.858 -15.849 1.00 41.97 200 ASN A CA 1
ATOM 1629 C C . ASN A 1 200 ? 29.949 -2.520 -15.147 1.00 41.97 200 ASN A C 1
ATOM 1631 O O . ASN A 1 200 ? 30.869 -1.816 -14.748 1.00 41.97 200 ASN A O 1
ATOM 1635 N N . GLN A 1 201 ? 29.967 -3.849 -14.980 1.00 40.53 201 GLN A N 1
ATOM 1636 C CA . GLN A 1 201 ? 31.066 -4.531 -14.286 1.00 40.53 201 GLN A CA 1
ATOM 1637 C C . GLN A 1 201 ? 32.151 -5.097 -15.206 1.00 40.53 201 GLN A C 1
ATOM 1639 O O . GLN A 1 201 ? 33.210 -5.462 -14.698 1.00 40.53 201 GLN A O 1
ATOM 1644 N N . ARG A 1 202 ? 31.933 -5.208 -16.528 1.00 39.34 202 ARG A N 1
ATOM 1645 C CA . ARG A 1 202 ? 32.851 -6.004 -17.365 1.00 39.34 202 ARG A CA 1
ATOM 1646 C C . ARG A 1 202 ? 33.804 -5.227 -18.269 1.00 39.34 202 ARG A C 1
ATOM 1648 O O . ARG A 1 202 ? 34.843 -5.797 -18.591 1.00 39.34 202 ARG A O 1
ATOM 1655 N N . TRP A 1 203 ? 33.539 -3.965 -18.617 1.00 36.81 203 TRP A N 1
ATOM 1656 C CA . TRP A 1 203 ? 34.307 -3.268 -19.667 1.00 36.81 203 TRP A CA 1
ATOM 1657 C C . TRP A 1 203 ? 34.975 -1.937 -19.315 1.00 36.81 203 TRP A C 1
ATOM 1659 O O . TRP A 1 203 ? 35.598 -1.336 -20.182 1.00 36.81 203 TRP A O 1
ATOM 1669 N N . THR A 1 204 ? 34.993 -1.514 -18.057 1.00 38.41 204 THR A N 1
ATOM 1670 C CA . THR A 1 204 ? 35.771 -0.331 -17.644 1.00 38.41 204 THR A CA 1
ATOM 1671 C C . THR A 1 204 ? 37.093 -0.747 -17.002 1.00 38.41 204 THR A C 1
ATOM 1673 O O . THR A 1 204 ? 37.373 -0.479 -15.840 1.00 38.41 204 THR A O 1
ATOM 1676 N N . LYS A 1 205 ? 37.940 -1.435 -17.774 1.00 40.62 205 LYS A N 1
ATOM 1677 C CA . LYS A 1 205 ? 39.375 -1.571 -17.473 1.00 40.62 205 LYS A CA 1
ATOM 1678 C C . LYS A 1 205 ? 40.156 -0.499 -18.237 1.00 40.62 205 LYS A C 1
ATOM 1680 O O . LYS A 1 205 ? 41.000 -0.854 -19.039 1.00 40.62 205 LYS A O 1
ATOM 1685 N N . GLU A 1 206 ? 39.836 0.781 -18.030 1.00 44.28 206 GLU A N 1
ATOM 1686 C CA . GLU A 1 206 ? 40.716 1.932 -18.341 1.00 44.28 206 GLU A CA 1
ATOM 1687 C C . GLU A 1 206 ? 40.054 3.280 -17.989 1.00 44.28 206 GLU A C 1
ATOM 1689 O O . GLU A 1 206 ? 40.117 4.239 -18.741 1.00 44.28 206 GLU A O 1
ATOM 1694 N N . GLU A 1 207 ? 39.421 3.398 -16.821 1.00 38.97 207 GLU A N 1
ATOM 1695 C CA . GLU A 1 207 ? 39.167 4.710 -16.211 1.00 38.97 207 GLU A CA 1
ATOM 1696 C C . GLU A 1 207 ? 39.281 4.561 -14.690 1.00 38.97 207 GLU A C 1
ATOM 1698 O O . GLU A 1 207 ? 38.931 3.523 -14.131 1.00 38.97 207 GLU A O 1
ATOM 1703 N N . SER A 1 208 ? 39.899 5.546 -14.039 1.00 45.84 208 SER A N 1
ATOM 1704 C CA . SER A 1 208 ? 40.383 5.499 -12.652 1.00 45.84 208 SER A CA 1
ATOM 1705 C C . SER A 1 208 ? 39.360 4.924 -11.659 1.00 45.84 208 SER A C 1
ATOM 1707 O O . SER A 1 208 ? 38.280 5.487 -11.481 1.00 45.84 208 SER A O 1
ATOM 1709 N N . LEU A 1 209 ? 39.764 3.843 -10.982 1.00 43.47 209 LEU A N 1
ATOM 1710 C CA . LEU A 1 209 ? 38.989 3.011 -10.050 1.00 43.47 209 LEU A CA 1
ATOM 1711 C C . LEU A 1 209 ? 38.265 3.798 -8.931 1.00 43.47 209 LEU A C 1
ATOM 1713 O O . LEU A 1 209 ? 37.206 3.377 -8.480 1.00 43.47 209 LEU A O 1
ATOM 1717 N N . GLU A 1 210 ? 38.800 4.947 -8.512 1.00 47.94 210 GLU A N 1
ATOM 1718 C CA . GLU A 1 210 ? 38.314 5.699 -7.342 1.00 47.94 210 GLU A CA 1
ATOM 1719 C C . GLU A 1 210 ? 37.005 6.475 -7.609 1.00 47.94 210 GLU A C 1
ATOM 1721 O O . GLU A 1 210 ? 36.106 6.466 -6.774 1.00 47.94 210 GLU A O 1
ATOM 1726 N N . ASN A 1 211 ? 36.824 7.058 -8.803 1.00 43.62 211 ASN A N 1
ATOM 1727 C CA . ASN A 1 211 ? 35.637 7.877 -9.120 1.00 43.62 211 ASN A CA 1
ATOM 1728 C C . ASN A 1 211 ? 34.377 7.042 -9.437 1.00 43.62 211 ASN A C 1
ATOM 1730 O O . ASN A 1 211 ? 33.247 7.519 -9.302 1.00 43.62 211 ASN A O 1
ATOM 1734 N N . LEU A 1 212 ? 34.552 5.797 -9.899 1.00 44.38 212 LEU A N 1
ATOM 1735 C CA . LEU A 1 212 ? 33.446 4.920 -10.302 1.00 44.38 212 LEU A CA 1
ATOM 1736 C C . LEU A 1 212 ? 32.856 4.156 -9.106 1.00 44.38 212 LEU A C 1
ATOM 1738 O O . LEU A 1 212 ? 31.641 3.951 -9.054 1.00 44.38 212 LEU A O 1
ATOM 1742 N N . GLU A 1 213 ? 33.694 3.774 -8.135 1.00 49.03 213 GLU A N 1
ATOM 1743 C CA . GLU A 1 213 ? 33.237 3.196 -6.868 1.00 49.03 213 GLU A CA 1
ATOM 1744 C C . GLU A 1 213 ? 32.451 4.222 -6.047 1.00 49.03 213 GLU A C 1
ATOM 1746 O O . GLU A 1 213 ? 31.368 3.886 -5.572 1.00 49.03 213 GLU A O 1
ATOM 1751 N N . GLU A 1 214 ? 32.900 5.481 -5.979 1.00 44.19 214 GLU A N 1
ATOM 1752 C CA . GLU A 1 214 ? 32.141 6.573 -5.348 1.00 44.19 214 GLU A CA 1
ATOM 1753 C C . GLU A 1 214 ? 30.784 6.799 -6.031 1.00 44.19 214 GLU A C 1
ATOM 1755 O O . GLU A 1 214 ? 29.756 6.783 -5.363 1.00 44.19 214 GLU A O 1
ATOM 1760 N N . SER A 1 215 ? 30.735 6.911 -7.364 1.00 50.97 215 SER A N 1
ATOM 1761 C CA . SER A 1 215 ? 29.478 7.112 -8.110 1.00 50.97 215 SER A CA 1
ATOM 1762 C C . SER A 1 215 ? 28.502 5.931 -7.978 1.00 50.97 215 SER A C 1
ATOM 1764 O O . SER A 1 215 ? 27.297 6.114 -7.775 1.00 50.97 215 SER A O 1
ATOM 1766 N N . SER A 1 216 ? 29.007 4.692 -8.024 1.00 54.56 216 SER A N 1
ATOM 1767 C CA . SER A 1 216 ? 28.186 3.497 -7.811 1.00 54.56 216 SER A CA 1
ATOM 1768 C C . SER A 1 216 ? 27.697 3.388 -6.363 1.00 54.56 216 SER A C 1
ATOM 1770 O O . SER A 1 216 ? 26.534 3.031 -6.161 1.00 54.56 216 SER A O 1
ATOM 1772 N N . MET A 1 217 ? 28.533 3.719 -5.373 1.00 52.78 217 MET A N 1
ATOM 1773 C CA . MET A 1 217 ? 28.154 3.734 -3.954 1.00 52.78 217 MET A CA 1
ATOM 1774 C C . MET A 1 217 ? 27.126 4.827 -3.650 1.00 52.78 217 MET A C 1
ATOM 1776 O O . MET A 1 217 ? 26.116 4.545 -3.006 1.00 52.78 217 MET A O 1
ATOM 1780 N N . MET A 1 218 ? 27.299 6.025 -4.214 1.00 49.78 218 MET A N 1
ATOM 1781 C CA . MET A 1 218 ? 26.317 7.112 -4.136 1.00 49.78 218 MET A CA 1
ATOM 1782 C C . MET A 1 218 ? 24.980 6.720 -4.785 1.00 49.78 218 MET A C 1
ATOM 1784 O O . MET A 1 218 ? 23.906 7.057 -4.282 1.00 49.78 218 MET A O 1
ATOM 1788 N N . SER A 1 219 ? 25.012 5.956 -5.884 1.00 66.94 219 SER A N 1
ATOM 1789 C CA . SER A 1 219 ? 23.789 5.452 -6.521 1.00 66.94 219 SER A CA 1
ATOM 1790 C C . SER A 1 219 ? 23.053 4.415 -5.663 1.00 66.94 219 SER A C 1
ATOM 1792 O O . SER A 1 219 ? 21.827 4.402 -5.656 1.00 66.94 219 SER A O 1
ATOM 1794 N N . SER A 1 220 ? 23.762 3.564 -4.911 1.00 74.88 220 SER A N 1
ATOM 1795 C CA . SER A 1 220 ? 23.119 2.622 -3.983 1.00 74.88 220 SER A CA 1
ATOM 1796 C C . SER A 1 220 ? 22.593 3.307 -2.727 1.00 74.88 220 SER A C 1
ATOM 1798 O O . SER A 1 220 ? 21.478 3.007 -2.315 1.00 74.88 220 SER A O 1
ATOM 1800 N N . GLU A 1 221 ? 23.342 4.257 -2.164 1.00 84.00 221 GLU A N 1
ATOM 1801 C CA . GLU A 1 221 ? 22.927 5.007 -0.975 1.00 84.00 221 GLU A CA 1
ATOM 1802 C C . GLU A 1 221 ? 21.664 5.832 -1.251 1.00 84.00 221 GLU A C 1
ATOM 1804 O O . GLU A 1 221 ? 20.710 5.774 -0.481 1.00 84.00 221 GLU A O 1
ATOM 1809 N N . SER A 1 222 ? 21.596 6.505 -2.404 1.00 87.19 222 SER A N 1
ATOM 1810 C CA . SER A 1 222 ? 20.394 7.244 -2.819 1.00 87.19 222 SER A CA 1
ATOM 1811 C C . SER A 1 222 ? 19.173 6.344 -3.044 1.00 87.19 222 SER A C 1
ATOM 1813 O O . SER A 1 222 ? 18.051 6.740 -2.728 1.00 87.19 222 SER A O 1
ATOM 1815 N N . ILE A 1 223 ? 19.359 5.119 -3.548 1.00 89.75 223 ILE A N 1
ATOM 1816 C CA . ILE A 1 223 ? 18.272 4.134 -3.655 1.00 89.75 223 ILE A CA 1
ATOM 1817 C C . ILE A 1 223 ? 17.815 3.701 -2.258 1.00 89.75 223 ILE A C 1
ATOM 1819 O O . ILE A 1 223 ? 16.614 3.663 -1.987 1.00 89.75 223 ILE A O 1
ATOM 1823 N N . ASP A 1 224 ? 18.748 3.393 -1.360 1.00 92.56 224 ASP A N 1
ATOM 1824 C CA . ASP A 1 224 ? 18.423 2.978 0.003 1.00 92.56 224 ASP A CA 1
ATOM 1825 C C . ASP A 1 224 ? 17.713 4.081 0.791 1.00 92.56 224 ASP A C 1
ATOM 1827 O O . ASP A 1 2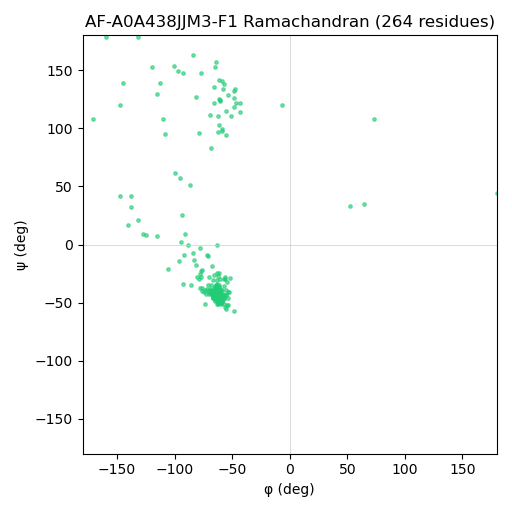24 ? 16.742 3.793 1.497 1.00 92.56 224 ASP A O 1
ATOM 1831 N N . GLU A 1 225 ? 18.128 5.335 0.622 1.00 93.44 225 GLU A N 1
ATOM 1832 C CA . GLU A 1 225 ? 17.462 6.507 1.188 1.00 93.44 225 GLU A CA 1
ATOM 1833 C C . GLU A 1 225 ? 16.052 6.684 0.611 1.00 93.44 225 GLU A C 1
ATOM 1835 O O . GLU A 1 225 ? 15.109 6.934 1.366 1.00 93.44 225 GLU A O 1
ATOM 1840 N N . LEU A 1 226 ? 15.870 6.484 -0.699 1.00 93.81 226 LEU A N 1
ATOM 1841 C CA . LEU A 1 226 ? 14.570 6.574 -1.367 1.00 93.81 226 LEU A CA 1
ATOM 1842 C C . LEU A 1 226 ? 13.569 5.548 -0.811 1.00 93.81 226 LEU A C 1
ATOM 1844 O O . LEU A 1 226 ? 12.438 5.906 -0.459 1.00 93.81 226 LEU A O 1
ATOM 1848 N N . PHE A 1 227 ? 13.978 4.281 -0.697 1.00 95.38 227 PHE A N 1
ATOM 1849 C CA . PHE A 1 227 ? 13.156 3.241 -0.073 1.00 95.38 227 PHE A CA 1
ATOM 1850 C C . PHE A 1 227 ? 12.886 3.559 1.398 1.00 95.38 227 PHE A C 1
ATOM 1852 O O . PHE A 1 227 ? 11.728 3.563 1.819 1.00 95.38 227 PHE A O 1
ATOM 1859 N N . SER A 1 228 ? 13.935 3.877 2.162 1.00 94.62 228 SER A N 1
ATOM 1860 C CA . SER A 1 228 ? 13.820 4.169 3.593 1.00 94.62 228 SER A CA 1
ATOM 1861 C C . SER A 1 228 ? 12.845 5.312 3.840 1.00 94.62 228 SER A C 1
ATOM 1863 O O . SER A 1 228 ? 11.943 5.184 4.659 1.00 94.62 228 SER A O 1
ATOM 1865 N N . THR A 1 229 ? 12.963 6.406 3.092 1.00 94.88 229 THR A N 1
ATOM 1866 C CA . THR A 1 229 ? 12.075 7.567 3.204 1.00 94.88 229 THR A CA 1
ATOM 1867 C C . THR A 1 229 ? 10.631 7.179 2.904 1.00 94.88 229 THR A C 1
ATOM 1869 O O . THR A 1 229 ? 9.741 7.428 3.713 1.00 94.88 229 THR A O 1
ATOM 1872 N N . THR A 1 230 ? 10.394 6.501 1.780 1.00 95.06 230 THR A N 1
ATOM 1873 C CA . THR A 1 230 ? 9.040 6.142 1.337 1.00 95.06 230 THR A CA 1
ATOM 1874 C C . THR A 1 230 ? 8.337 5.211 2.329 1.00 95.06 230 THR A C 1
ATOM 1876 O O . THR A 1 230 ? 7.214 5.477 2.763 1.00 95.06 230 THR A O 1
ATOM 1879 N N . PHE A 1 231 ? 8.996 4.117 2.718 1.00 95.44 231 PHE A N 1
ATOM 1880 C CA . PHE A 1 231 ? 8.391 3.102 3.578 1.00 95.44 231 PHE A CA 1
ATOM 1881 C C . PHE A 1 231 ? 8.369 3.519 5.055 1.00 95.44 231 PHE A C 1
ATOM 1883 O O . PHE A 1 231 ? 7.438 3.144 5.768 1.00 95.44 231 PHE A O 1
ATOM 1890 N N . ASN A 1 232 ? 9.317 4.326 5.541 1.00 94.56 232 ASN A N 1
ATOM 1891 C CA . ASN A 1 232 ? 9.247 4.814 6.921 1.00 94.56 232 ASN A CA 1
ATOM 1892 C C . ASN A 1 232 ? 8.078 5.783 7.117 1.00 94.56 232 ASN A C 1
ATOM 1894 O O . ASN A 1 232 ? 7.335 5.610 8.078 1.00 94.56 232 ASN A O 1
ATOM 1898 N N . ILE A 1 233 ? 7.814 6.699 6.175 1.00 95.50 233 ILE A N 1
ATOM 1899 C CA . ILE A 1 233 ? 6.684 7.641 6.297 1.00 95.50 233 ILE A CA 1
ATOM 1900 C C . ILE A 1 233 ? 5.343 6.899 6.427 1.00 95.50 233 ILE A C 1
ATOM 1902 O O . ILE A 1 233 ? 4.524 7.222 7.291 1.00 95.50 233 ILE A O 1
ATOM 1906 N N . ILE A 1 234 ? 5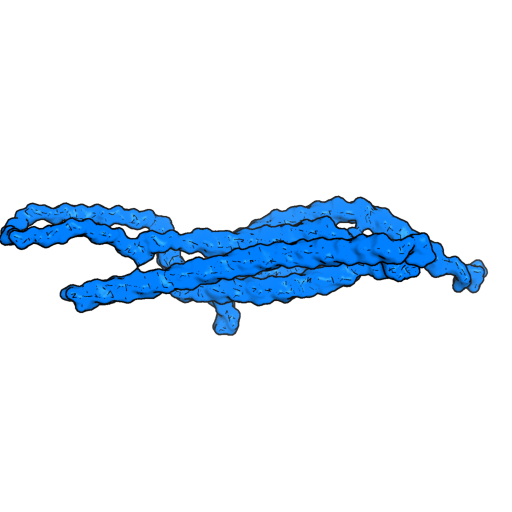.110 5.871 5.607 1.00 95.50 234 ILE A N 1
ATOM 1907 C CA . ILE A 1 234 ? 3.867 5.085 5.664 1.00 95.50 234 ILE A CA 1
ATOM 1908 C C . ILE A 1 234 ? 3.802 4.271 6.974 1.00 95.50 234 ILE A C 1
ATOM 1910 O O . ILE A 1 234 ? 2.743 4.198 7.601 1.00 95.50 234 ILE A O 1
ATOM 1914 N N . ARG A 1 235 ? 4.925 3.694 7.440 1.00 95.50 235 ARG A N 1
ATOM 1915 C CA . ARG A 1 235 ? 4.998 2.975 8.732 1.00 95.50 235 ARG A CA 1
ATOM 1916 C C . ARG A 1 235 ? 4.691 3.891 9.910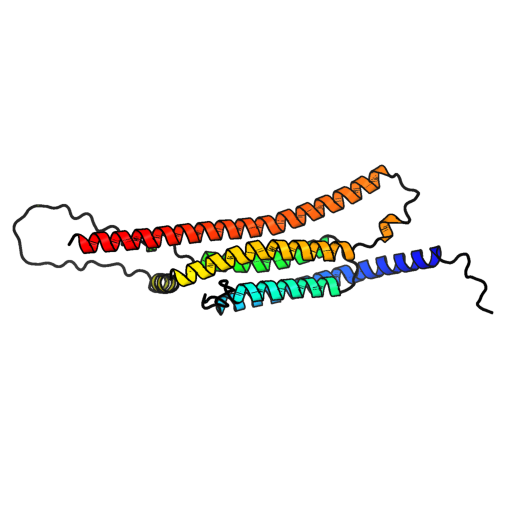 1.00 95.50 235 ARG A C 1
ATOM 1918 O O . ARG A 1 235 ? 3.971 3.477 10.823 1.00 95.50 235 ARG A O 1
ATOM 1925 N N . ASP A 1 236 ? 5.220 5.105 9.889 1.00 95.38 236 ASP A N 1
ATOM 1926 C CA . ASP A 1 236 ? 5.015 6.105 10.932 1.00 95.38 236 ASP A CA 1
ATOM 1927 C C . ASP A 1 236 ? 3.557 6.565 10.941 1.00 95.38 236 ASP A C 1
ATOM 1929 O O . ASP A 1 236 ? 2.925 6.583 11.995 1.00 95.38 236 ASP A O 1
ATOM 1933 N N . THR A 1 237 ? 2.973 6.792 9.761 1.00 95.19 237 THR A N 1
ATOM 1934 C CA . THR A 1 237 ? 1.550 7.131 9.604 1.00 95.19 237 THR A CA 1
ATOM 1935 C C . THR A 1 237 ? 0.641 6.012 10.120 1.00 95.19 237 THR A C 1
ATOM 1937 O O . THR A 1 237 ? -0.309 6.270 10.859 1.00 95.19 237 THR A O 1
ATOM 1940 N N . ALA A 1 238 ? 0.945 4.748 9.808 1.00 95.19 238 ALA A N 1
ATOM 1941 C CA . ALA A 1 238 ? 0.203 3.608 10.343 1.00 95.19 238 ALA A CA 1
ATOM 1942 C C . ALA A 1 238 ? 0.354 3.484 11.870 1.00 95.19 238 ALA A C 1
ATOM 1944 O O . ALA A 1 238 ? -0.605 3.143 12.559 1.00 95.19 238 ALA A O 1
ATOM 1945 N N . THR A 1 239 ? 1.539 3.779 12.412 1.00 95.62 239 THR A N 1
ATOM 1946 C CA . THR A 1 239 ? 1.797 3.762 13.862 1.00 95.62 239 THR A CA 1
ATOM 1947 C C . THR A 1 239 ? 1.015 4.861 14.579 1.00 95.62 239 THR A C 1
ATOM 1949 O O . THR A 1 239 ? 0.377 4.598 15.596 1.00 95.62 239 THR A O 1
ATOM 1952 N N . ASP A 1 240 ? 0.999 6.072 14.025 1.00 94.75 240 ASP A N 1
ATOM 1953 C CA . ASP A 1 240 ? 0.192 7.184 14.526 1.00 94.75 240 ASP A CA 1
ATOM 1954 C C . ASP A 1 240 ? -1.310 6.856 14.484 1.00 94.75 240 ASP A C 1
ATOM 1956 O O . ASP A 1 240 ? -2.021 7.056 15.470 1.00 94.75 240 ASP A O 1
ATOM 1960 N N . ALA A 1 241 ? -1.787 6.249 13.393 1.00 93.69 241 ALA A N 1
ATOM 1961 C CA . ALA A 1 241 ? -3.168 5.785 13.280 1.00 93.69 241 ALA A CA 1
ATOM 1962 C C . ALA A 1 241 ? -3.520 4.731 14.345 1.00 93.69 241 ALA A C 1
ATOM 1964 O O . ALA A 1 241 ? -4.583 4.814 14.962 1.00 93.69 241 ALA A O 1
ATOM 1965 N N . ILE A 1 242 ? -2.628 3.765 14.603 1.00 93.50 242 ILE A N 1
ATOM 1966 C CA . ILE A 1 242 ? -2.814 2.763 15.665 1.00 93.50 242 ILE A CA 1
ATOM 1967 C C . ILE A 1 242 ? -2.962 3.457 17.018 1.00 93.50 242 ILE A C 1
ATOM 1969 O O . ILE A 1 242 ? -3.912 3.169 17.744 1.00 93.50 242 ILE A O 1
ATOM 1973 N N . ASN A 1 243 ? -2.067 4.393 17.340 1.00 93.06 243 ASN A N 1
ATOM 1974 C CA . ASN A 1 243 ? -2.108 5.124 18.606 1.00 93.06 243 ASN A CA 1
ATOM 1975 C C . ASN A 1 243 ? -3.420 5.906 18.757 1.00 93.06 243 ASN A C 1
ATOM 1977 O O . ASN A 1 243 ? -4.081 5.794 19.787 1.00 93.06 243 ASN A O 1
ATOM 1981 N N . LYS A 1 244 ? -3.862 6.607 17.704 1.00 91.00 244 LYS A N 1
ATOM 1982 C CA . LYS A 1 244 ? -5.142 7.334 17.689 1.00 91.00 244 LYS A CA 1
ATOM 1983 C C . LYS A 1 244 ? -6.343 6.426 17.951 1.00 91.00 244 LYS A C 1
ATOM 1985 O O . LYS A 1 244 ? -7.229 6.799 18.719 1.00 91.00 244 LYS A O 1
ATOM 1990 N N . ILE A 1 245 ? -6.385 5.239 17.341 1.00 89.44 245 ILE A N 1
ATOM 1991 C CA . ILE A 1 245 ? -7.480 4.281 17.559 1.00 89.44 245 ILE A CA 1
ATOM 1992 C C . ILE A 1 245 ? -7.422 3.689 18.972 1.00 89.44 245 ILE A C 1
ATOM 1994 O O . ILE A 1 245 ? -8.458 3.576 19.624 1.00 89.44 245 ILE A O 1
ATOM 1998 N N . CYS A 1 246 ? -6.235 3.335 19.467 1.00 88.81 246 CYS A N 1
ATOM 1999 C CA . CYS A 1 246 ? -6.057 2.828 20.829 1.00 88.81 246 CYS A CA 1
ATOM 2000 C C . CYS A 1 246 ? -6.525 3.843 21.881 1.00 88.81 246 CYS A C 1
ATOM 2002 O O . CYS A 1 246 ? -7.275 3.477 22.788 1.00 88.81 246 CYS A O 1
ATOM 2004 N N . ASP A 1 247 ? -6.148 5.113 21.727 1.00 88.50 247 ASP A N 1
ATOM 2005 C CA . ASP A 1 247 ? -6.600 6.202 22.594 1.00 88.50 247 ASP A CA 1
ATOM 2006 C C . ASP A 1 247 ? -8.127 6.343 22.567 1.00 88.50 247 ASP A C 1
ATOM 2008 O O . ASP A 1 247 ? -8.769 6.440 23.613 1.00 88.50 247 ASP A O 1
ATOM 2012 N N . PHE A 1 248 ? -8.719 6.305 21.370 1.00 86.56 248 PHE A N 1
ATOM 2013 C CA . PHE A 1 248 ? -10.165 6.406 21.181 1.00 86.56 248 PHE A CA 1
ATOM 2014 C C . PHE A 1 248 ? -10.923 5.251 21.857 1.00 86.56 248 PHE A C 1
ATOM 2016 O O . PHE A 1 248 ? -11.924 5.475 22.538 1.00 86.56 248 PHE A O 1
ATOM 2023 N N . ILE A 1 249 ? -10.426 4.014 21.736 1.00 85.00 249 ILE A N 1
ATOM 2024 C CA . ILE A 1 249 ? -10.988 2.847 22.437 1.00 85.00 249 ILE A CA 1
ATOM 2025 C C . ILE A 1 249 ? -10.881 3.024 23.958 1.00 85.00 249 ILE A C 1
ATOM 2027 O O . ILE A 1 249 ? -11.839 2.734 24.678 1.00 85.00 249 ILE A O 1
ATOM 2031 N N . GLY A 1 250 ? -9.739 3.507 24.457 1.00 84.19 250 GLY A N 1
ATOM 2032 C CA . GLY A 1 250 ? -9.542 3.766 25.884 1.00 84.19 250 GLY A CA 1
ATOM 2033 C C . GLY A 1 250 ? -10.565 4.759 26.443 1.00 84.19 250 GLY A C 1
ATOM 2034 O O . GLY A 1 250 ? -11.150 4.530 27.505 1.00 84.19 250 GLY A O 1
ATOM 2035 N N . GLU A 1 251 ? -10.843 5.827 25.699 1.00 83.19 251 GLU A N 1
ATOM 2036 C CA . GLU A 1 251 ? -11.833 6.841 26.068 1.00 83.19 251 GLU A CA 1
ATOM 2037 C C . GLU A 1 251 ? -13.273 6.319 26.003 1.00 83.19 251 GLU A C 1
ATOM 2039 O O . GLU A 1 251 ? -14.049 6.569 26.929 1.00 83.19 251 GLU A O 1
ATOM 2044 N N . LEU A 1 252 ? -13.620 5.531 24.980 1.00 80.38 252 LEU A N 1
ATOM 2045 C CA . LEU A 1 252 ? -14.925 4.867 24.867 1.00 80.38 252 LEU A CA 1
ATOM 2046 C C . LEU A 1 252 ? -15.231 3.978 26.079 1.00 80.38 252 LEU A C 1
ATOM 2048 O O . LEU A 1 252 ? -16.331 4.030 26.641 1.00 80.38 252 LEU A O 1
ATOM 2052 N N . ILE A 1 253 ? -14.256 3.169 26.502 1.00 80.38 253 ILE A N 1
ATOM 2053 C CA . ILE A 1 253 ? -14.397 2.280 27.661 1.00 80.38 253 ILE A CA 1
ATOM 2054 C C . ILE A 1 253 ? -14.548 3.106 28.945 1.00 80.38 253 ILE A C 1
ATOM 2056 O O . ILE A 1 253 ? -15.438 2.832 29.750 1.00 80.38 253 ILE A O 1
ATOM 2060 N N . SER A 1 254 ? -13.726 4.146 29.119 1.00 78.50 254 SER A N 1
ATOM 2061 C CA . SER A 1 254 ? -13.783 5.041 30.282 1.00 78.50 254 SER A CA 1
ATOM 2062 C C . SER A 1 254 ? -15.134 5.761 30.402 1.00 78.50 254 SER A C 1
ATOM 2064 O O . SER A 1 254 ? -15.752 5.749 31.469 1.00 78.50 254 SER A O 1
ATOM 2066 N N . SER A 1 255 ? -15.642 6.317 29.296 1.00 73.12 255 SER A N 1
ATOM 2067 C CA . SER A 1 255 ? -16.954 6.977 29.236 1.00 73.12 255 SER A CA 1
ATOM 2068 C C . SER A 1 255 ? -18.089 6.002 29.572 1.00 73.12 255 SER A C 1
ATOM 2070 O O . SER A 1 255 ? -18.952 6.303 30.400 1.00 73.12 255 SER A O 1
ATOM 2072 N N . SER A 1 256 ? -18.037 4.780 29.030 1.00 74.50 256 SER A N 1
ATOM 2073 C CA . SER A 1 256 ? -19.028 3.733 29.318 1.00 74.50 256 SER A CA 1
ATOM 2074 C C . SER A 1 256 ? -19.062 3.359 30.804 1.00 74.50 256 SER A C 1
ATOM 2076 O O . SER A 1 256 ? -20.138 3.249 31.393 1.00 74.50 256 SER A O 1
ATOM 2078 N N . ILE A 1 257 ? -17.893 3.215 31.441 1.00 72.88 257 ILE A N 1
ATOM 2079 C CA . ILE A 1 257 ? -17.790 2.942 32.883 1.00 72.88 257 ILE A CA 1
ATOM 2080 C C . ILE A 1 257 ? -18.355 4.112 33.698 1.00 72.88 257 ILE A C 1
ATOM 2082 O O . ILE A 1 257 ? -19.101 3.881 34.647 1.00 72.88 257 ILE A O 1
ATOM 2086 N N . LEU A 1 258 ? -18.049 5.360 33.325 1.00 67.12 258 LEU A N 1
ATOM 2087 C CA . LEU A 1 258 ? -18.556 6.548 34.016 1.00 67.12 258 LEU A CA 1
ATOM 2088 C C . LEU A 1 258 ? -20.091 6.607 34.000 1.00 67.12 258 LEU A C 1
ATOM 2090 O O . LEU A 1 258 ? -20.700 6.870 35.036 1.00 67.12 258 LEU A O 1
ATOM 2094 N N . VAL A 1 259 ? -20.719 6.316 32.857 1.00 67.44 259 VAL A N 1
ATOM 2095 C CA . VAL A 1 259 ? -22.185 6.269 32.728 1.00 67.44 259 VAL A CA 1
ATOM 2096 C C . VAL A 1 259 ? -22.787 5.183 33.621 1.00 67.44 259 VAL A C 1
ATOM 2098 O O . VAL A 1 259 ? -23.760 5.448 34.325 1.00 67.44 259 VAL A O 1
ATOM 2101 N N . ILE A 1 260 ? -22.193 3.985 33.647 1.00 68.56 260 ILE A N 1
ATOM 2102 C CA . ILE A 1 260 ? -22.636 2.895 34.531 1.00 68.56 260 ILE A CA 1
ATOM 2103 C C . ILE A 1 260 ? -22.511 3.309 36.002 1.00 68.56 260 ILE A C 1
ATOM 2105 O O . ILE A 1 260 ? -23.447 3.105 36.772 1.00 68.56 260 ILE A O 1
ATOM 2109 N N . CYS A 1 261 ? -21.399 3.936 36.394 1.00 59.34 261 CYS A N 1
ATOM 2110 C CA . CYS A 1 261 ? -21.209 4.445 37.751 1.00 59.34 261 CYS A CA 1
ATOM 2111 C C . CYS A 1 261 ? -22.279 5.479 38.131 1.00 59.34 261 CYS A C 1
ATOM 2113 O O . CYS A 1 261 ? -22.859 5.360 39.205 1.00 59.34 261 CYS A O 1
ATOM 2115 N N . ILE A 1 262 ? -22.589 6.439 37.249 1.00 64.06 262 ILE A N 1
ATOM 2116 C CA . ILE A 1 262 ? -23.643 7.443 37.481 1.00 64.06 262 ILE A CA 1
ATOM 2117 C C . ILE A 1 262 ? -25.016 6.773 37.647 1.00 64.06 262 ILE A C 1
ATOM 2119 O O . ILE A 1 262 ? -25.756 7.118 38.569 1.00 64.06 262 ILE A O 1
ATOM 2123 N N . LEU A 1 263 ? -25.345 5.800 36.790 1.00 60.41 263 LEU A N 1
ATOM 2124 C CA . LEU A 1 263 ? -26.615 5.068 36.843 1.00 60.41 263 LEU A CA 1
ATOM 2125 C C . LEU A 1 263 ? -26.755 4.185 38.090 1.00 60.41 263 LEU A C 1
ATOM 2127 O O . LEU A 1 263 ? -27.869 3.993 38.555 1.00 60.41 263 LEU A O 1
ATOM 2131 N N . LEU A 1 264 ? -25.655 3.654 38.634 1.00 63.53 264 LEU A N 1
ATOM 2132 C CA . LEU A 1 264 ? -25.664 2.848 39.863 1.00 63.53 264 LEU A CA 1
ATOM 2133 C C . LEU A 1 264 ? -25.699 3.692 41.147 1.00 63.53 264 LEU A C 1
ATOM 2135 O O . LEU A 1 264 ? -26.003 3.165 42.215 1.00 63.53 264 LEU A O 1
ATOM 2139 N N . THR A 1 265 ? -25.364 4.983 41.066 1.00 56.22 265 THR A N 1
ATOM 2140 C CA . THR A 1 265 ? -25.396 5.914 42.209 1.00 56.22 265 THR A CA 1
ATOM 2141 C C . THR A 1 265 ? -26.746 6.610 42.429 1.00 56.22 265 THR A C 1
ATOM 2143 O O . THR A 1 265 ? -26.868 7.389 43.377 1.00 56.22 265 THR A O 1
ATOM 2146 N N . HIS A 1 266 ? -27.751 6.332 41.593 1.00 48.25 266 HIS A N 1
ATOM 2147 C CA . HIS A 1 266 ? -29.115 6.867 41.677 1.00 48.25 266 HIS A CA 1
ATOM 2148 C C . HIS A 1 266 ? -30.151 5.753 41.830 1.00 48.25 266 HIS A C 1
ATOM 2150 O O . HIS A 1 266 ? -31.178 6.030 42.491 1.00 48.25 266 HIS A O 1
#

Nearest PDB structures (foldseek):
  3fb2-assembly2_B  TM=2.656E-01  e=2.889E+00  Homo sapiens
  6q6e-assembly1_A  TM=1.852E-01  e=2.748E+00  Thermochaetoides thermophila

Solvent-accessible surface area (backbone atoms only — not comparable to full-atom values): 15667 Å² total; per-residue (Å²): 144,88,85,84,74,88,84,77,53,68,64,60,53,53,51,51,53,50,52,50,51,52,58,49,29,68,63,42,47,63,55,55,49,53,50,50,55,59,47,38,60,53,46,44,52,47,42,50,52,38,54,77,70,56,87,45,53,50,64,39,97,87,43,45,24,37,56,39,61,54,52,46,50,50,53,51,50,50,48,52,52,52,61,64,64,64,77,65,74,75,52,71,68,56,52,51,51,52,52,49,41,52,46,54,39,53,47,54,50,52,53,52,63,53,65,70,55,74,69,73,76,75,68,51,82,76,81,74,76,86,75,77,86,67,97,67,83,90,74,89,85,76,88,71,77,78,80,71,75,73,72,56,69,70,58,53,54,51,53,70,65,62,37,72,68,33,50,50,15,52,47,39,32,42,53,46,48,59,55,48,51,54,56,51,51,54,49,52,54,53,54,53,64,67,66,55,72,74,67,82,77,75,73,72,90,84,61,71,70,68,66,54,51,51,53,52,49,52,54,50,51,54,49,51,49,51,52,48,54,57,53,46,54,52,47,52,52,40,49,52,46,46,52,54,51,53,52,50,52,53,49,52,54,51,42,52,50,51,52,51,52,56,64,73,75,108

Mean predicted aligned error: 13.07 Å

InterPro domains:
  IPR008528 Protein unc-13 homologue [PTHR31280] (22-250)
  IPR014770 Munc13 homology 1 [PS51258] (1-117)
  IPR057984 PATROL1-like, C-terminal [PF25761] (31-250)

Secondary structure (DSSP, 8-state):
---S--SS-HHHHHHHHHHHHHHHHHHHHHHHHHHHHHHHHHHHHHHHHHHHT-----SSSS--S-HHHHHHHHHHHHHHHHHHHT-----HHHHHHHHHHHHHHHHHHHHHHHHTSPPGGGGSPPPPP--------------------PPPHHHHHHHHH--HHHHHHHHHHHHHHHHHHHHHHHHHHHHHHHHS-GGGGTS-SSS-HHHHHHHHHHHHHHHHHHHHHHHHHHHHHHHHHHHHHHHHHHHHHHHHHHHHHHHHT-

Foldseek 3Di:
DPDPPPPPPPVVVLVVVVVVLVVQQVVCVVVLLVVLVVLLVVLQVLLVVLLVPWLLAAPDPVGLATPSLVVSLVSLVVVLCVSLVVLHQDDPVSVLSSLVSNLCNLVSNLVSLLVLDDDLVVLAQDDPDPDDDDDDDDDDDDPPPPPRVPDDVVRVVSVVSPDPSSLVNSLSNLVVVLVVLVVSLVVSVVSVVVSDPPVVVPPPPDDDPPVVCVVVVVRVVVVVVSSCVSSVVSNVSSVVSNVVSVVSVVSNVVNVVVVVVVVVVD

Radius of gyration: 29.86 Å; Cα contacts (8 Å, |Δi|>4): 148; chains: 1; bounding box: 85×47×97 Å

pLDDT: mean 76.79, std 20.24, range [29.59, 96.75]

Sequence (266 aa):
MLHVLCYNNEMENELFVLFLCVQIGEISRPIILDWVIAQHGRILEWTGRAFDLEDWEPLSSQQRQAVSVVEVFRIVEETVDQFFGLNLPMDITHLQALLSVIFHSLDTYLQKVISELVEKSYLFPSTPSLTRYKEMVIPIAKKKLVESTPLDEKVNNKLNELTISKLCVRLNTLQYIQKQMRTLEDGIRKSWALVRPSANQRWTKEESLENLEESSMMSSESIDELFSTTFNIIRDTATDAINKICDFIGELISSSILVICILLTH